Protein AF-A0A062V8M8-F1 (afdb_monomer_lite)

InterPro domains:
  IPR025377 Domain of unknown function DUF4367 [PF14285] (62-186)
  IPR052944 Sporulation-related [PTHR37507] (39-186)

Sequence (187 aa):
MKKSILIGVSIVTVLGILLAAVALGFAETNTKFNAFTGAEDSRQVTKKAIAEAQANVSFTILEPDYLPSGYKFESARGTKFVGVLSDIDMASFSYKNGDEQLTIKEIIVVKTKDNITQPSTLPRDTREIVDINGIEGRYSEENGIKFLGWKIGNLSLSITSWKNEGQTQATSSLGKEEMIKMAGSVK

Structure (mmCIF, N/CA/C/O backbone):
data_AF-A0A062V8M8-F1
#
_entry.id   AF-A0A062V8M8-F1
#
loop_
_atom_site.group_PDB
_atom_site.id
_atom_site.type_symbol
_atom_site.label_atom_id
_atom_site.label_alt_id
_atom_site.label_comp_id
_atom_site.label_asym_id
_atom_site.label_entity_id
_atom_site.label_seq_id
_atom_site.pdbx_PDB_ins_code
_atom_site.Cartn_x
_atom_site.Cartn_y
_atom_site.Cartn_z
_atom_site.occupancy
_atom_site.B_iso_or_equiv
_atom_site.auth_seq_id
_atom_site.auth_comp_id
_atom_site.auth_asym_id
_atom_site.auth_atom_id
_atom_site.pdbx_PDB_model_num
ATOM 1 N N . MET A 1 1 ? -8.235 65.850 26.191 1.00 43.00 1 MET A N 1
ATOM 2 C CA . MET A 1 1 ? -9.552 66.292 25.665 1.00 43.00 1 MET A CA 1
ATOM 3 C C . MET A 1 1 ? -10.042 65.273 24.633 1.00 43.00 1 MET A C 1
ATOM 5 O O . MET A 1 1 ? -9.192 64.754 23.923 1.00 43.00 1 MET A O 1
ATOM 9 N N . LYS A 1 2 ? -11.373 65.045 24.559 1.00 40.31 2 LYS A N 1
ATOM 10 C CA . LYS A 1 2 ? -12.152 63.907 23.974 1.00 40.31 2 LYS A CA 1
ATOM 11 C C . LYS A 1 2 ? -12.242 62.712 24.950 1.00 40.31 2 LYS A C 1
ATOM 13 O O . LYS A 1 2 ? -11.226 62.072 25.162 1.00 40.31 2 LYS A O 1
ATOM 18 N N . LYS A 1 3 ? -13.276 62.478 25.781 1.00 39.53 3 LYS A N 1
ATOM 19 C CA . LYS A 1 3 ? -14.771 62.470 25.744 1.00 39.53 3 LYS A CA 1
ATOM 20 C C . LYS A 1 3 ? -15.426 61.267 25.023 1.00 39.53 3 LYS A C 1
ATOM 22 O O . LYS A 1 3 ? -15.217 61.110 23.827 1.00 39.53 3 LYS A O 1
ATOM 27 N N . SER A 1 4 ? -16.294 60.582 25.800 1.00 41.44 4 SER A N 1
ATOM 28 C CA . SER A 1 4 ? -17.434 59.682 25.464 1.00 41.44 4 SER A CA 1
ATOM 29 C C . SER A 1 4 ? -17.068 58.241 25.059 1.00 41.44 4 SER A C 1
ATOM 31 O O . SER A 1 4 ? -16.258 58.073 24.163 1.00 41.44 4 SER A O 1
ATOM 33 N N . ILE A 1 5 ? -17.497 57.126 25.678 1.00 43.28 5 ILE A N 1
ATOM 34 C CA . ILE A 1 5 ? -18.713 56.653 26.394 1.00 43.28 5 ILE A CA 1
ATOM 35 C C . ILE A 1 5 ? -19.973 56.487 25.503 1.00 43.28 5 ILE A C 1
ATOM 37 O O . ILE A 1 5 ? -20.581 57.481 25.123 1.00 43.28 5 ILE A O 1
ATOM 41 N N . LEU A 1 6 ? -20.384 55.208 25.344 1.00 38.12 6 LEU A N 1
ATOM 42 C CA . LEU A 1 6 ? -21.746 54.628 25.484 1.00 38.12 6 LEU A CA 1
ATOM 43 C C . LEU A 1 6 ? -22.624 54.225 24.256 1.00 38.12 6 LEU A C 1
ATOM 45 O O . LEU A 1 6 ? -22.829 54.994 23.328 1.00 38.12 6 LEU A O 1
ATOM 49 N N . ILE A 1 7 ? -23.269 53.055 24.457 1.00 40.94 7 ILE A N 1
ATOM 50 C CA . ILE A 1 7 ? -24.578 52.495 24.000 1.00 40.94 7 ILE A CA 1
ATOM 51 C C . ILE A 1 7 ? -24.748 51.929 22.579 1.00 40.94 7 ILE A C 1
ATOM 53 O O . ILE A 1 7 ? -24.584 52.626 21.587 1.00 40.94 7 ILE A O 1
ATOM 57 N N . GLY A 1 8 ? -25.295 50.699 22.535 1.00 37.84 8 GLY A N 1
ATOM 58 C CA . GLY A 1 8 ? -26.224 50.245 21.484 1.00 37.84 8 GLY A CA 1
ATOM 59 C C . GLY A 1 8 ? -26.331 48.721 21.328 1.00 37.84 8 GLY A C 1
ATOM 60 O O . GLY A 1 8 ? -25.833 48.183 20.354 1.00 37.84 8 GLY A O 1
ATOM 61 N N . VAL A 1 9 ? -26.730 47.967 22.359 1.00 38.47 9 VAL A N 1
ATOM 62 C CA . VAL A 1 9 ? -27.999 47.193 22.431 1.00 38.47 9 VAL A CA 1
ATOM 63 C C . VAL A 1 9 ? -28.435 46.465 21.139 1.00 38.47 9 VAL A C 1
ATOM 65 O O . VAL A 1 9 ? -28.961 47.069 20.215 1.00 38.47 9 VAL A O 1
ATOM 68 N N . SER A 1 10 ? -28.265 45.137 21.168 1.00 39.44 10 SER A N 1
ATOM 69 C CA . SER A 1 10 ? -29.197 44.051 20.797 1.00 39.44 10 SER A CA 1
ATOM 70 C C . SER A 1 10 ? -30.365 44.331 19.828 1.00 39.44 10 SER A C 1
ATOM 72 O O . SER A 1 10 ? -31.292 45.060 20.172 1.00 39.44 10 SER A O 1
ATOM 74 N N . ILE A 1 11 ? -30.412 43.592 18.708 1.00 41.47 11 ILE A N 1
ATOM 75 C CA . ILE A 1 11 ? -31.656 43.242 17.997 1.00 41.47 11 ILE A CA 1
ATOM 76 C C . ILE A 1 11 ? -31.659 41.732 17.724 1.00 41.47 11 ILE A C 1
ATOM 78 O O . ILE A 1 11 ? -31.086 41.226 16.762 1.00 41.47 11 ILE A O 1
ATOM 82 N N . VAL A 1 12 ? -32.342 41.016 18.612 1.00 39.38 12 VAL A N 1
ATOM 83 C CA . VAL A 1 12 ? -33.121 39.820 18.285 1.00 39.38 12 VAL A CA 1
ATOM 84 C C . VAL A 1 12 ? -34.237 40.267 17.345 1.00 39.38 12 VAL A C 1
ATOM 86 O O . VAL A 1 12 ? -34.999 41.133 17.760 1.00 39.38 12 VAL A O 1
ATOM 89 N N . THR A 1 13 ? -34.338 39.718 16.128 1.00 40.97 13 THR A N 1
ATOM 90 C CA . THR A 1 13 ? -35.590 39.381 15.397 1.00 40.97 13 THR A CA 1
ATOM 91 C C . THR A 1 13 ? -35.334 39.204 13.897 1.00 40.97 13 THR A C 1
ATOM 93 O O . THR A 1 13 ? -35.300 40.171 13.150 1.00 40.97 13 THR A O 1
ATOM 96 N N . VAL A 1 14 ? -35.270 37.956 13.428 1.00 38.53 14 VAL A N 1
ATOM 97 C CA . VAL A 1 14 ? -35.945 37.576 12.174 1.00 38.53 14 VAL A CA 1
ATOM 98 C C . VAL A 1 14 ? -36.608 36.226 12.440 1.00 38.53 14 VAL A C 1
ATOM 100 O O . VAL A 1 14 ? -36.044 35.162 12.205 1.00 38.53 14 VAL A O 1
ATOM 103 N N . LEU A 1 15 ? -37.792 36.298 13.047 1.00 32.41 15 LEU A N 1
ATOM 104 C CA . LEU A 1 15 ? -38.736 35.200 13.214 1.00 32.41 15 LEU A CA 1
ATOM 105 C C . LEU A 1 15 ? -40.031 35.601 12.498 1.00 32.41 15 LEU A C 1
ATOM 107 O O . LEU A 1 15 ? -40.536 36.697 12.731 1.00 32.41 15 LEU A O 1
ATOM 111 N N . GLY A 1 16 ? -40.576 34.675 11.707 1.00 32.69 16 GLY A N 1
ATOM 112 C CA . GLY A 1 16 ? -41.928 34.725 11.140 1.00 32.69 16 GLY A CA 1
ATOM 113 C C . GLY A 1 16 ? -41.963 35.357 9.745 1.00 32.69 16 GLY A C 1
ATOM 114 O O . GLY A 1 16 ? -41.339 36.379 9.512 1.00 32.69 16 GLY A O 1
ATOM 115 N N . ILE A 1 17 ? -42.663 34.826 8.746 1.00 39.38 17 ILE A N 1
ATOM 116 C CA . ILE A 1 17 ? -43.957 34.124 8.708 1.00 39.38 17 ILE A CA 1
ATOM 117 C C . ILE A 1 17 ? -43.942 33.347 7.361 1.00 39.38 17 ILE A C 1
ATOM 119 O O . ILE A 1 17 ? -43.475 33.889 6.366 1.00 39.38 17 ILE A O 1
ATOM 123 N N . LEU A 1 18 ? -44.331 32.071 7.257 1.00 29.11 18 LEU A N 1
ATOM 124 C CA . LEU A 1 18 ? -45.732 31.702 7.037 1.00 29.11 18 LEU A CA 1
ATOM 125 C C . LEU A 1 18 ? -45.982 30.216 7.349 1.00 29.11 18 LEU A C 1
ATOM 127 O O . LEU A 1 18 ? -45.539 29.316 6.638 1.00 29.11 18 LEU A O 1
ATOM 131 N N . LEU A 1 19 ? -46.740 30.000 8.423 1.00 35.69 19 LEU A N 1
ATOM 132 C CA . LEU A 1 19 ? -47.574 28.825 8.651 1.00 35.69 19 LEU A CA 1
ATOM 133 C C . LEU A 1 19 ? -48.784 28.884 7.705 1.00 35.69 19 LEU A C 1
ATOM 135 O O . LEU A 1 19 ? -49.454 29.913 7.658 1.00 35.69 19 LEU A O 1
ATOM 139 N N . ALA A 1 20 ? -49.150 27.756 7.099 1.00 35.38 20 ALA A N 1
ATOM 140 C CA . ALA A 1 20 ? -50.551 27.355 6.966 1.00 35.38 20 ALA A CA 1
ATOM 141 C C . ALA A 1 20 ? -50.631 25.832 6.802 1.00 35.38 20 ALA A C 1
ATOM 143 O O . ALA A 1 20 ? -50.126 25.253 5.844 1.00 35.38 20 ALA A O 1
ATOM 144 N N . ALA A 1 21 ? -51.234 25.205 7.805 1.00 36.38 21 ALA A N 1
ATOM 145 C CA . ALA A 1 21 ? -51.493 23.784 7.917 1.00 36.38 21 ALA A CA 1
ATOM 146 C C . ALA A 1 21 ? -52.604 23.324 6.965 1.00 36.38 21 ALA A C 1
ATOM 148 O O . ALA A 1 21 ? -53.579 24.045 6.770 1.00 36.38 21 ALA A O 1
ATOM 149 N N . VAL A 1 22 ? -52.535 22.068 6.520 1.00 33.38 22 VAL A N 1
ATOM 150 C CA . VAL A 1 22 ? -53.731 21.230 6.372 1.00 33.38 22 VAL A CA 1
ATOM 151 C C . VAL A 1 22 ? -53.416 19.871 6.985 1.00 33.38 22 VAL A C 1
ATOM 153 O O . VAL A 1 22 ? -52.524 19.151 6.546 1.00 33.38 22 VAL A O 1
ATOM 156 N N . ALA A 1 23 ? -54.126 19.586 8.069 1.00 36.53 23 ALA A N 1
ATOM 157 C CA . ALA A 1 23 ? -54.165 18.305 8.744 1.00 36.53 23 ALA A CA 1
ATOM 158 C C . ALA A 1 23 ? -55.101 17.325 8.013 1.00 36.53 23 ALA A C 1
ATOM 160 O O . ALA A 1 23 ? -55.974 17.748 7.259 1.00 36.53 23 ALA A O 1
ATOM 161 N N . LEU A 1 24 ? -54.979 16.054 8.413 1.00 34.84 24 LEU A N 1
ATOM 162 C CA . LEU A 1 24 ? -55.907 14.922 8.253 1.00 34.84 24 LEU A CA 1
ATOM 16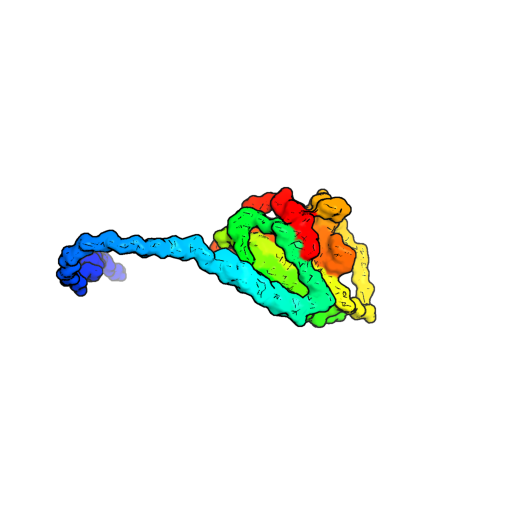3 C C . LEU A 1 24 ? -55.611 13.967 7.092 1.00 34.84 24 LEU A C 1
ATOM 165 O O . LEU A 1 24 ? -55.842 14.260 5.925 1.00 34.84 24 LEU A O 1
ATOM 169 N N . GLY A 1 25 ? -55.194 12.756 7.467 1.00 29.00 25 GLY A N 1
ATOM 170 C CA . GLY A 1 25 ? -55.190 11.594 6.588 1.00 29.00 25 GLY A CA 1
ATOM 171 C C . GLY A 1 25 ? -54.329 10.465 7.134 1.00 29.00 25 GLY A C 1
ATOM 172 O O . GLY A 1 25 ? -53.189 10.305 6.716 1.00 29.00 25 GLY A O 1
ATOM 173 N N . PHE A 1 26 ? -54.869 9.678 8.068 1.00 40.56 26 PHE A N 1
ATOM 174 C CA . PHE A 1 26 ? -54.357 8.334 8.329 1.00 40.56 26 PHE A CA 1
ATOM 175 C C . PHE A 1 26 ? -54.402 7.530 7.024 1.00 40.56 26 PHE A C 1
ATOM 177 O O . PHE A 1 26 ? -55.482 7.293 6.489 1.00 40.56 26 PHE A O 1
ATOM 184 N N . ALA A 1 27 ? -53.243 7.098 6.539 1.00 31.84 27 ALA A N 1
ATOM 185 C CA . ALA A 1 27 ? -53.114 5.952 5.653 1.00 31.84 27 ALA A CA 1
ATOM 186 C C . ALA A 1 27 ? -51.697 5.396 5.802 1.00 31.84 27 ALA A C 1
ATOM 188 O O . ALA A 1 27 ? -50.734 5.921 5.243 1.00 31.84 27 ALA A O 1
ATOM 189 N N . GLU A 1 28 ? -51.580 4.323 6.585 1.00 45.59 28 GLU A N 1
ATOM 190 C CA . GLU A 1 28 ? -50.489 3.371 6.436 1.00 45.59 28 GLU A CA 1
ATOM 191 C C . GLU A 1 28 ? -50.407 2.967 4.964 1.00 45.59 28 GLU A C 1
ATOM 193 O O . GLU A 1 28 ? -51.297 2.305 4.434 1.00 45.59 28 GLU A O 1
ATOM 198 N N . THR A 1 29 ? -49.324 3.340 4.295 1.00 36.81 29 THR A N 1
ATOM 199 C CA . THR A 1 29 ? -48.869 2.586 3.134 1.00 36.81 29 THR A CA 1
ATOM 200 C C . THR A 1 29 ? -47.385 2.325 3.292 1.00 36.81 29 THR A C 1
ATOM 202 O O . THR A 1 29 ? -46.564 3.214 3.499 1.00 36.81 29 THR A O 1
ATOM 205 N N . ASN A 1 30 ? -47.092 1.031 3.285 1.00 43.69 30 ASN A N 1
ATOM 206 C CA . ASN A 1 30 ? -45.792 0.407 3.390 1.00 43.69 30 ASN A CA 1
ATOM 207 C C . ASN A 1 30 ? -44.823 0.940 2.328 1.00 43.69 30 ASN A C 1
ATOM 209 O O . ASN A 1 30 ? -44.670 0.338 1.265 1.00 43.69 30 ASN A O 1
ATOM 213 N N . THR A 1 31 ? -44.104 2.017 2.626 1.00 35.75 31 THR A N 1
ATOM 214 C CA . THR A 1 31 ? -42.908 2.365 1.859 1.00 35.75 31 THR A CA 1
ATOM 215 C C . THR A 1 31 ? -41.771 1.505 2.384 1.00 35.75 31 THR A C 1
ATOM 217 O O . THR A 1 31 ? -41.056 1.867 3.318 1.00 35.75 31 THR A O 1
ATOM 220 N N . LYS A 1 32 ? -41.643 0.310 1.800 1.00 37.62 32 LYS A N 1
ATOM 221 C CA . LYS A 1 32 ? -40.457 -0.534 1.934 1.00 37.62 32 LYS A CA 1
ATOM 222 C C . LYS A 1 32 ? -39.237 0.318 1.578 1.00 37.62 32 LYS A C 1
ATOM 224 O O . LYS A 1 32 ? -39.013 0.633 0.412 1.00 37.62 32 LYS A O 1
ATOM 229 N N . PHE A 1 33 ? -38.462 0.698 2.589 1.00 38.22 33 PHE A N 1
ATOM 230 C CA . PHE A 1 33 ? -37.100 1.177 2.405 1.00 38.22 33 PHE A CA 1
ATOM 231 C C . PHE A 1 33 ? -36.304 0.033 1.773 1.00 38.22 33 PHE A C 1
ATOM 233 O O . PHE A 1 33 ? -35.902 -0.910 2.451 1.00 38.22 33 PHE A O 1
ATOM 240 N N . ASN A 1 34 ? -36.102 0.094 0.458 1.00 45.94 34 ASN A N 1
ATOM 241 C CA . ASN A 1 34 ? -35.150 -0.769 -0.230 1.00 45.94 34 ASN A CA 1
ATOM 242 C C . ASN A 1 34 ? -33.733 -0.321 0.149 1.00 45.94 34 ASN A C 1
ATOM 244 O O . ASN A 1 34 ? -33.076 0.419 -0.577 1.00 45.94 34 ASN A O 1
ATOM 248 N N . ALA A 1 35 ? -33.265 -0.772 1.308 1.00 44.34 35 ALA A N 1
ATOM 249 C CA . ALA A 1 35 ? -31.900 -0.591 1.785 1.00 44.34 35 ALA A CA 1
ATOM 250 C C . ALA A 1 35 ? -30.936 -1.612 1.144 1.00 44.34 35 ALA A C 1
ATOM 252 O O . ALA A 1 35 ? -30.210 -2.303 1.854 1.00 44.34 35 ALA A O 1
ATOM 253 N N . PHE A 1 36 ? -30.940 -1.747 -0.190 1.00 44.12 36 PHE A N 1
ATOM 254 C CA . PHE A 1 36 ? -30.100 -2.748 -0.873 1.00 44.12 36 PHE A CA 1
ATOM 255 C C . PHE A 1 36 ? -29.354 -2.274 -2.132 1.00 44.12 36 PHE A C 1
ATOM 257 O O . PHE A 1 36 ? -28.822 -3.098 -2.862 1.00 44.12 36 PHE A O 1
ATOM 264 N N . THR A 1 37 ? -29.236 -0.968 -2.389 1.00 47.56 37 THR A N 1
ATOM 265 C CA . THR A 1 37 ? -28.564 -0.459 -3.608 1.00 47.56 37 THR A CA 1
ATOM 266 C C . THR A 1 37 ? -27.173 0.153 -3.395 1.00 47.56 37 THR A C 1
ATOM 268 O O . THR A 1 37 ? -26.494 0.456 -4.367 1.00 47.56 37 THR A O 1
ATOM 271 N N . GLY A 1 38 ? -26.679 0.295 -2.158 1.00 49.69 38 GLY A N 1
ATOM 272 C CA . GLY A 1 38 ? -25.385 0.961 -1.906 1.00 49.69 38 GLY A CA 1
ATOM 273 C C . GLY A 1 38 ? -24.127 0.116 -2.178 1.00 49.69 38 GLY A C 1
ATOM 274 O O . GLY A 1 38 ? -23.050 0.658 -2.433 1.00 49.69 38 GLY A O 1
ATOM 275 N N . ALA A 1 39 ? -24.230 -1.215 -2.117 1.00 54.19 39 ALA A N 1
ATOM 276 C CA . ALA A 1 39 ? -23.065 -2.102 -2.208 1.00 54.19 39 ALA A CA 1
ATOM 277 C C . ALA A 1 39 ? -22.701 -2.497 -3.651 1.00 54.19 39 ALA A C 1
ATOM 279 O O . ALA A 1 39 ? -21.530 -2.727 -3.945 1.00 54.19 39 ALA A O 1
ATOM 280 N N . GLU A 1 40 ? -23.680 -2.575 -4.558 1.00 52.81 40 GLU A N 1
ATOM 281 C CA . GLU A 1 40 ? -23.419 -2.881 -5.972 1.00 52.81 40 GLU A CA 1
ATOM 282 C C . GLU A 1 40 ? -22.823 -1.683 -6.717 1.00 52.81 40 GLU A C 1
ATOM 284 O O . GLU A 1 40 ? -21.879 -1.856 -7.486 1.00 52.81 40 GLU A O 1
ATOM 289 N N . ASP A 1 41 ? -23.302 -0.473 -6.421 1.00 66.56 41 ASP A N 1
ATOM 290 C CA . ASP A 1 41 ? -22.822 0.773 -7.030 1.00 66.56 41 ASP A CA 1
ATOM 291 C C . ASP A 1 41 ? -21.359 1.067 -6.645 1.00 66.56 41 ASP A C 1
ATOM 293 O O . ASP A 1 41 ? -20.485 1.221 -7.498 1.00 66.56 41 ASP A O 1
ATOM 297 N N . SER A 1 42 ? -21.034 0.988 -5.350 1.00 69.88 42 SER A N 1
ATOM 298 C CA . SER A 1 42 ? -19.663 1.211 -4.860 1.00 69.88 42 SER A CA 1
ATOM 299 C C . SER A 1 42 ? -18.645 0.206 -5.411 1.00 69.88 42 SER A C 1
ATOM 301 O O . SER A 1 42 ? -17.534 0.596 -5.769 1.00 69.88 42 SER A O 1
ATOM 303 N N . ARG A 1 43 ? -19.018 -1.073 -5.563 1.00 77.56 43 ARG A N 1
ATOM 304 C CA . ARG A 1 43 ? -18.145 -2.083 -6.188 1.00 77.56 43 ARG A CA 1
ATOM 305 C C . ARG A 1 43 ? -17.908 -1.812 -7.670 1.00 77.56 43 ARG A C 1
ATOM 307 O O . ARG A 1 43 ? -16.800 -2.051 -8.149 1.00 77.56 43 ARG A O 1
ATOM 314 N N . GLN A 1 44 ? -18.916 -1.340 -8.405 1.00 81.12 44 GLN A N 1
ATOM 315 C CA . GLN A 1 44 ? -18.732 -0.966 -9.809 1.00 81.12 44 GLN A CA 1
ATOM 316 C C . GLN A 1 44 ? -17.819 0.252 -9.953 1.00 81.12 44 GLN A C 1
ATOM 318 O O . GLN A 1 44 ? -16.935 0.242 -10.810 1.00 81.12 44 GLN A O 1
ATOM 323 N N . VAL A 1 45 ? -17.974 1.257 -9.085 1.00 84.69 45 VAL A N 1
ATOM 324 C CA . VAL A 1 45 ? -17.103 2.441 -9.055 1.00 84.69 45 VAL A CA 1
ATOM 325 C C . VAL A 1 45 ? -15.646 2.047 -8.804 1.00 84.69 45 VAL A C 1
ATOM 327 O O . VAL A 1 45 ? -14.769 2.463 -9.561 1.00 84.69 45 VAL A O 1
ATOM 330 N N . THR A 1 46 ? -15.382 1.193 -7.808 1.00 88.06 46 THR A N 1
ATOM 331 C CA . THR A 1 46 ? -14.028 0.685 -7.532 1.00 88.06 46 THR A CA 1
ATOM 332 C C . THR A 1 46 ? -13.445 -0.044 -8.738 1.00 88.06 46 THR A C 1
ATOM 334 O O . THR A 1 46 ? -12.364 0.311 -9.201 1.00 88.06 46 THR A O 1
ATOM 337 N N . LYS A 1 47 ? -14.182 -1.004 -9.313 1.00 90.75 47 LYS A N 1
ATOM 338 C CA . LYS A 1 47 ? -13.717 -1.766 -10.483 1.00 90.75 47 LYS A CA 1
ATOM 339 C C . LYS A 1 47 ? -13.399 -0.869 -11.674 1.00 90.75 47 LYS A C 1
ATOM 341 O O . LYS A 1 47 ? -12.391 -1.079 -12.343 1.00 90.75 47 LYS A O 1
ATOM 346 N N . LYS A 1 48 ? -14.236 0.138 -11.934 1.00 93.44 48 LYS A N 1
ATOM 347 C CA . LYS A 1 48 ? -14.012 1.091 -13.023 1.00 93.44 48 LYS A CA 1
ATOM 348 C C . LYS A 1 48 ? -12.737 1.907 -12.800 1.00 93.44 48 LYS A C 1
ATOM 350 O O . LYS A 1 48 ? -11.913 1.985 -13.704 1.00 93.44 48 LYS A O 1
ATOM 355 N N . ALA A 1 49 ? -12.545 2.460 -11.604 1.00 94.19 49 ALA A N 1
ATOM 356 C CA . ALA A 1 49 ? -11.356 3.246 -11.278 1.00 94.19 49 ALA A CA 1
ATOM 357 C C . ALA A 1 49 ? -10.063 2.409 -11.342 1.00 94.19 49 ALA A C 1
ATOM 359 O O . ALA A 1 49 ? -9.039 2.887 -11.829 1.00 94.19 49 ALA A O 1
ATOM 360 N N . ILE A 1 50 ? -10.109 1.147 -10.901 1.00 93.50 50 ILE A N 1
ATOM 361 C CA . ILE A 1 50 ? -8.972 0.222 -11.009 1.00 93.50 50 ILE A CA 1
ATOM 362 C C . ILE A 1 50 ? -8.685 -0.114 -12.475 1.00 93.50 50 ILE A C 1
ATOM 364 O O . ILE A 1 50 ? -7.529 -0.070 -12.882 1.00 93.50 50 ILE A O 1
ATOM 368 N N . ALA A 1 51 ? -9.707 -0.362 -13.299 1.00 95.81 51 ALA A N 1
ATOM 369 C CA . ALA A 1 51 ? -9.522 -0.595 -14.732 1.00 95.81 51 ALA A CA 1
ATOM 370 C C . ALA A 1 51 ? -8.901 0.621 -15.449 1.00 95.81 51 ALA A C 1
ATOM 372 O O . ALA A 1 51 ? -8.025 0.465 -16.301 1.00 95.81 51 ALA A O 1
ATOM 373 N N . GLU A 1 52 ? -9.302 1.839 -15.076 1.00 96.19 52 GLU A N 1
ATOM 374 C CA . GLU A 1 52 ? -8.695 3.077 -15.578 1.00 96.19 52 GLU A CA 1
ATOM 375 C C . GLU A 1 52 ? -7.230 3.219 -15.131 1.00 96.19 52 GLU A C 1
ATOM 377 O O . GLU A 1 52 ? -6.369 3.578 -15.937 1.00 96.19 52 GLU A O 1
ATOM 382 N N . ALA A 1 53 ? -6.910 2.895 -13.875 1.00 96.88 53 ALA A N 1
ATOM 383 C CA . ALA A 1 53 ? -5.530 2.862 -13.395 1.00 96.88 53 ALA A CA 1
ATOM 384 C C . ALA A 1 53 ? -4.694 1.807 -14.142 1.00 96.88 53 ALA A C 1
ATOM 386 O O . ALA A 1 53 ? -3.585 2.104 -14.589 1.00 96.88 53 ALA A O 1
ATOM 387 N N . GLN A 1 54 ? -5.255 0.614 -14.351 1.00 97.25 54 GLN A N 1
ATOM 388 C CA . GLN A 1 54 ? -4.630 -0.513 -15.040 1.00 97.25 54 GLN A CA 1
ATOM 389 C C . GLN A 1 54 ? -4.258 -0.176 -16.487 1.00 97.25 54 GLN A C 1
ATOM 391 O O . GLN A 1 54 ? -3.196 -0.580 -16.957 1.00 97.25 54 GLN A O 1
ATOM 396 N N . ALA A 1 55 ? -5.088 0.602 -17.187 1.00 97.50 55 ALA A N 1
ATOM 397 C CA . ALA A 1 55 ? -4.805 1.052 -18.551 1.00 97.50 55 ALA A CA 1
ATOM 398 C C . ALA A 1 55 ? -3.579 1.985 -18.646 1.00 97.50 55 ALA A C 1
ATOM 400 O O . ALA A 1 55 ? -3.014 2.159 -19.727 1.00 97.50 55 ALA A O 1
ATOM 401 N N . ASN A 1 56 ? -3.154 2.579 -17.526 1.00 97.00 56 ASN A N 1
ATOM 402 C CA . ASN A 1 56 ? -2.080 3.567 -17.468 1.00 97.00 56 ASN A CA 1
ATOM 403 C C . ASN A 1 56 ? -0.748 3.019 -16.934 1.00 97.00 56 ASN A C 1
ATOM 405 O O . ASN A 1 56 ? 0.200 3.789 -16.797 1.00 97.00 56 ASN A O 1
ATOM 409 N N . VAL A 1 57 ? -0.633 1.717 -16.668 1.00 96.88 57 VAL A N 1
ATOM 410 C CA . VAL A 1 57 ? 0.600 1.077 -16.171 1.00 96.88 57 VAL A CA 1
ATOM 411 C C . VAL A 1 57 ? 0.955 -0.168 -16.990 1.00 96.88 57 VAL A C 1
ATOM 413 O O . VAL A 1 57 ? 0.116 -0.721 -17.696 1.00 96.88 57 VAL A O 1
ATOM 416 N N . SER A 1 58 ? 2.218 -0.593 -16.950 1.00 95.31 58 SER A N 1
ATOM 417 C CA . SER A 1 58 ? 2.734 -1.743 -17.706 1.00 95.31 58 SER A CA 1
ATOM 418 C C . SER A 1 58 ? 2.717 -3.071 -16.942 1.00 95.31 58 SER A C 1
ATOM 420 O O . SER A 1 58 ? 3.228 -4.066 -17.452 1.00 95.31 58 SER A O 1
ATOM 422 N N . PHE A 1 59 ? 2.203 -3.093 -15.715 1.00 95.19 59 PHE A N 1
ATOM 423 C CA . PHE A 1 59 ? 2.137 -4.274 -14.851 1.00 95.19 59 PHE A CA 1
ATOM 424 C C . PHE A 1 59 ? 0.690 -4.560 -14.450 1.00 95.19 59 PHE A C 1
ATOM 426 O O . PHE A 1 59 ? -0.160 -3.679 -14.548 1.00 95.19 59 PHE A O 1
ATOM 433 N N . THR A 1 60 ? 0.401 -5.787 -14.018 1.00 95.69 60 THR A N 1
ATOM 434 C CA . THR A 1 60 ? -0.906 -6.131 -13.437 1.00 95.69 60 THR A CA 1
ATOM 435 C C . THR A 1 60 ? -0.978 -5.583 -12.021 1.00 95.69 60 THR A C 1
ATOM 437 O O . THR A 1 60 ? -0.136 -5.932 -11.200 1.00 95.69 60 THR A O 1
ATOM 440 N N . ILE A 1 61 ? -1.953 -4.714 -11.774 1.00 95.69 61 ILE A N 1
ATOM 441 C CA . ILE A 1 61 ? -2.264 -4.174 -10.451 1.00 95.69 61 ILE A CA 1
ATOM 442 C C . ILE A 1 61 ? -2.686 -5.315 -9.525 1.00 95.69 61 ILE A C 1
ATOM 444 O O . ILE A 1 61 ? -3.501 -6.148 -9.924 1.00 95.69 61 ILE A O 1
ATOM 448 N N . LEU A 1 62 ? -2.161 -5.317 -8.300 1.00 94.56 62 LEU A N 1
ATOM 449 C CA . LEU A 1 62 ? -2.482 -6.318 -7.287 1.00 94.56 62 LEU A CA 1
ATOM 450 C C . LEU A 1 62 ? -3.517 -5.767 -6.297 1.00 94.56 62 LEU A C 1
ATOM 452 O O . LEU A 1 62 ? -3.280 -4.785 -5.593 1.00 94.56 62 LEU A O 1
ATOM 456 N N . GLU A 1 63 ? -4.677 -6.413 -6.208 1.00 91.38 63 GLU A N 1
ATOM 457 C CA . GLU A 1 63 ? -5.741 -5.990 -5.293 1.00 91.38 63 GLU A CA 1
ATOM 458 C C . GLU A 1 63 ? -5.617 -6.723 -3.942 1.00 91.38 63 GLU A C 1
ATOM 460 O O . GLU A 1 63 ? -5.376 -7.932 -3.912 1.00 91.38 63 GLU A O 1
ATOM 465 N N . PRO A 1 64 ? -5.783 -6.036 -2.796 1.00 92.56 64 PRO A N 1
ATOM 466 C CA . PRO A 1 64 ? -5.836 -6.709 -1.503 1.00 92.56 64 PRO A CA 1
ATOM 467 C C . PRO A 1 64 ? -7.172 -7.441 -1.310 1.00 92.56 64 PRO A C 1
ATOM 469 O O . PRO A 1 64 ? -8.242 -6.836 -1.401 1.00 92.56 64 PRO A O 1
ATOM 472 N N . ASP A 1 65 ? -7.119 -8.719 -0.927 1.00 94.06 65 ASP A N 1
ATOM 473 C CA . ASP A 1 65 ? -8.306 -9.490 -0.519 1.00 94.06 65 ASP A CA 1
ATOM 474 C C . ASP A 1 65 ? -8.888 -9.012 0.832 1.00 94.06 65 ASP A C 1
ATOM 476 O O . ASP A 1 65 ? -10.037 -9.311 1.171 1.00 94.06 65 ASP A O 1
ATOM 480 N N . TYR A 1 66 ? -8.097 -8.290 1.633 1.00 95.06 66 TYR A N 1
ATOM 481 C CA . TYR A 1 66 ? -8.479 -7.776 2.947 1.00 95.06 66 TYR A CA 1
ATOM 482 C C . TYR A 1 66 ? -8.331 -6.256 3.024 1.00 95.06 66 TYR A C 1
ATOM 484 O O . TYR A 1 66 ? -7.276 -5.702 2.725 1.00 95.06 66 TYR A O 1
ATOM 492 N N . LEU A 1 67 ? -9.368 -5.590 3.536 1.00 95.00 67 LEU A N 1
ATOM 493 C CA . LEU A 1 67 ? -9.323 -4.182 3.924 1.00 95.00 67 LEU A CA 1
ATOM 494 C C . LEU A 1 67 ? -9.650 -4.036 5.416 1.00 95.00 67 LEU A C 1
ATOM 496 O O . LEU A 1 67 ? -10.609 -4.663 5.881 1.00 95.00 67 LEU A O 1
ATOM 500 N N . PRO A 1 68 ? -8.907 -3.196 6.164 1.00 95.31 68 PRO A N 1
ATOM 501 C CA . PRO A 1 68 ? -9.229 -2.903 7.553 1.00 95.31 68 PRO A CA 1
ATOM 502 C C . PRO A 1 68 ? -10.641 -2.325 7.700 1.00 95.31 68 PRO A C 1
ATOM 504 O O . PRO A 1 68 ? -11.128 -1.577 6.848 1.00 95.31 68 PRO A O 1
ATOM 507 N N . SER A 1 69 ? -11.306 -2.665 8.804 1.00 94.00 69 SER A N 1
ATOM 508 C CA . SER A 1 69 ? -12.694 -2.258 9.042 1.00 94.00 69 SER A CA 1
ATOM 509 C C . SER A 1 69 ? -12.869 -0.735 8.999 1.00 94.00 69 SER A C 1
ATOM 511 O O . SER A 1 69 ? -12.046 0.017 9.517 1.00 94.00 69 SER A O 1
ATOM 513 N N . GLY A 1 70 ? -13.963 -0.278 8.386 1.00 94.06 70 GLY A N 1
ATOM 514 C CA . GLY A 1 70 ? -14.311 1.142 8.261 1.00 94.06 70 GLY A CA 1
ATOM 515 C C . GLY A 1 70 ? -13.691 1.854 7.057 1.00 94.06 70 GLY A C 1
ATOM 516 O O . GLY A 1 70 ? -14.246 2.859 6.612 1.00 94.06 70 GLY A O 1
ATOM 517 N N . TYR A 1 71 ? -12.615 1.318 6.475 1.00 95.12 71 TYR A N 1
ATOM 518 C CA . TYR A 1 71 ? -12.001 1.894 5.284 1.00 95.12 71 TYR A CA 1
ATOM 519 C C . TYR A 1 71 ? -12.835 1.621 4.032 1.00 95.12 71 TYR A C 1
ATOM 521 O O . TYR A 1 71 ? -13.253 0.497 3.757 1.00 95.12 71 TYR A O 1
ATOM 529 N N . LYS A 1 72 ? -13.070 2.676 3.252 1.00 94.56 72 LYS A N 1
ATOM 530 C CA . LYS A 1 72 ? -13.804 2.634 1.985 1.00 94.56 72 LYS A CA 1
ATOM 531 C C . LYS A 1 72 ? -12.926 3.152 0.867 1.00 94.56 72 LYS A C 1
ATOM 533 O O . LYS A 1 72 ? -12.173 4.101 1.067 1.00 94.56 72 LYS A O 1
ATOM 538 N N . PHE A 1 73 ? -13.052 2.540 -0.304 1.00 94.19 73 PHE A N 1
ATOM 539 C CA . PHE A 1 73 ? -12.370 2.996 -1.506 1.00 94.19 73 PHE A CA 1
ATOM 540 C C . PHE A 1 73 ? -12.713 4.462 -1.802 1.00 94.19 73 PHE A C 1
ATOM 542 O O . PHE A 1 73 ? -13.885 4.837 -1.801 1.00 94.19 73 PHE A O 1
ATOM 549 N N . GLU A 1 74 ? -11.688 5.271 -2.059 1.00 95.00 74 GLU A N 1
ATOM 550 C CA . GLU A 1 74 ? -11.824 6.666 -2.475 1.00 95.00 74 GLU A CA 1
ATOM 551 C C . GLU A 1 74 ? -11.421 6.839 -3.940 1.00 95.00 74 GLU A C 1
ATOM 553 O O . GLU A 1 74 ? -12.184 7.388 -4.732 1.00 95.00 74 GLU A O 1
ATOM 558 N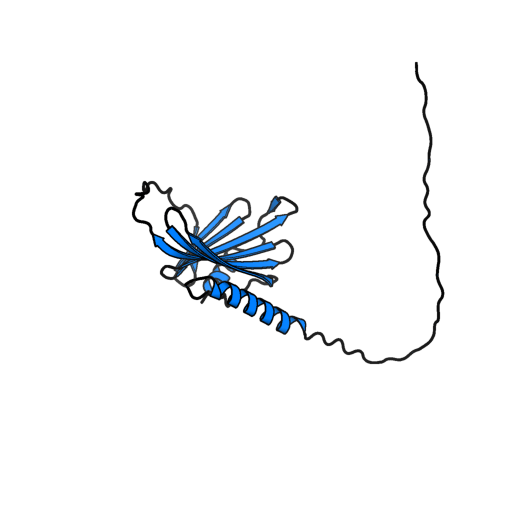 N . SER A 1 75 ? -10.219 6.393 -4.309 1.00 95.12 75 SER A N 1
ATOM 559 C CA . SER A 1 75 ? -9.710 6.578 -5.668 1.00 95.12 75 SER A CA 1
ATOM 560 C C . SER A 1 75 ? -8.599 5.596 -6.022 1.00 95.12 75 SER A C 1
ATOM 562 O O . SER A 1 75 ? -7.937 5.034 -5.150 1.00 95.12 75 SER A O 1
ATOM 564 N N . ALA A 1 76 ? -8.389 5.419 -7.326 1.00 96.56 76 ALA A N 1
ATOM 565 C CA . ALA A 1 76 ? -7.252 4.712 -7.894 1.00 96.56 76 ALA A CA 1
ATOM 566 C C . ALA A 1 76 ? -6.620 5.573 -8.991 1.00 96.56 76 ALA A C 1
ATOM 568 O O . ALA A 1 76 ? -7.309 6.328 -9.681 1.00 96.56 76 ALA A O 1
ATOM 569 N N . ARG A 1 77 ? -5.302 5.471 -9.157 1.00 97.19 77 ARG A N 1
ATOM 570 C CA . ARG A 1 77 ? -4.567 6.151 -10.224 1.00 97.19 77 ARG A CA 1
ATOM 571 C C . ARG A 1 77 ? -3.403 5.294 -10.694 1.00 97.19 77 ARG A C 1
ATOM 573 O O . ARG A 1 77 ? -2.617 4.840 -9.872 1.00 97.19 77 ARG A O 1
ATOM 580 N N . GLY A 1 78 ? -3.270 5.158 -12.008 1.00 97.44 78 GLY A N 1
ATOM 581 C CA . GLY A 1 78 ? -2.065 4.669 -12.671 1.00 97.44 78 GLY A CA 1
ATOM 582 C C . GLY A 1 78 ? -1.354 5.826 -13.362 1.00 97.44 78 GLY A C 1
ATOM 583 O O . GLY A 1 78 ? -2.006 6.652 -14.002 1.00 97.44 78 GLY A O 1
ATOM 584 N N . THR A 1 79 ? -0.035 5.905 -13.226 1.00 96.44 79 THR A N 1
ATOM 585 C CA . THR A 1 79 ? 0.779 6.953 -13.842 1.00 96.44 79 THR A CA 1
ATOM 586 C C . THR A 1 79 ? 2.109 6.384 -14.313 1.00 96.44 79 THR A C 1
ATOM 588 O O . THR A 1 79 ? 2.769 5.654 -13.576 1.00 96.44 79 THR A O 1
ATOM 591 N N . LYS A 1 80 ? 2.542 6.807 -15.502 1.00 96.38 80 LYS A N 1
ATOM 592 C CA . LYS A 1 80 ? 3.907 6.603 -15.996 1.00 96.38 80 LYS A CA 1
ATOM 593 C C . LYS A 1 80 ? 4.704 7.880 -15.809 1.00 96.38 80 LYS A C 1
ATOM 595 O O . LYS A 1 80 ? 4.254 8.957 -16.203 1.00 96.38 80 LYS A O 1
ATOM 600 N N . PHE A 1 81 ? 5.887 7.769 -15.230 1.00 93.00 81 PHE A N 1
ATOM 601 C CA . PHE A 1 81 ? 6.800 8.884 -15.042 1.00 93.00 81 PHE A CA 1
ATOM 602 C C . PHE A 1 81 ? 8.086 8.622 -15.810 1.00 93.00 81 PHE A C 1
ATOM 604 O O . PHE A 1 81 ? 8.749 7.607 -15.613 1.00 93.00 81 PHE A O 1
ATOM 611 N N . VAL A 1 82 ? 8.463 9.577 -16.655 1.00 92.00 82 VAL A N 1
ATOM 612 C CA . VAL A 1 82 ? 9.751 9.582 -17.350 1.00 92.00 82 VAL A CA 1
ATOM 613 C C . VAL A 1 82 ? 10.714 10.413 -16.513 1.00 92.00 82 VAL A C 1
ATOM 615 O O . VAL A 1 82 ? 10.696 11.643 -16.560 1.00 92.00 82 VAL A O 1
ATOM 618 N N . GLY A 1 83 ? 11.510 9.746 -15.683 1.00 84.88 83 GLY A N 1
ATOM 619 C CA . GLY A 1 83 ? 12.478 10.395 -14.806 1.00 84.88 83 GLY A CA 1
ATOM 620 C C . GLY A 1 83 ? 13.834 10.594 -15.479 1.00 84.88 83 GLY A C 1
ATOM 621 O O . GLY A 1 83 ? 14.139 10.022 -16.525 1.00 84.88 83 GLY A O 1
ATOM 622 N N . VAL A 1 84 ? 14.691 11.405 -14.858 1.00 82.69 84 VAL A N 1
ATOM 623 C CA . VAL A 1 84 ? 16.064 11.635 -15.344 1.00 82.69 84 VAL A CA 1
ATOM 624 C C . VAL A 1 84 ? 16.917 10.365 -15.219 1.00 82.69 84 VAL A C 1
ATOM 626 O O . VAL A 1 84 ? 17.689 10.057 -16.121 1.00 82.69 84 VAL A O 1
ATOM 629 N N . LEU A 1 85 ? 16.743 9.614 -14.126 1.00 85.12 85 LEU A N 1
ATOM 630 C CA . LEU A 1 85 ? 17.495 8.388 -13.820 1.00 85.12 85 LEU A CA 1
ATOM 631 C C . LEU A 1 85 ? 16.793 7.120 -14.301 1.00 85.12 85 LEU A C 1
ATOM 633 O O . LEU A 1 85 ? 17.434 6.170 -14.747 1.00 85.12 85 LEU A O 1
ATOM 637 N N . SER A 1 86 ? 15.472 7.098 -14.197 1.00 88.00 86 SER A N 1
ATOM 638 C CA . SER A 1 86 ? 14.673 5.937 -14.536 1.00 88.00 86 SER A CA 1
ATOM 639 C C . SER A 1 86 ? 13.272 6.339 -14.952 1.00 88.00 86 SER A C 1
ATOM 641 O O . SER A 1 86 ? 12.741 7.356 -14.507 1.00 88.00 86 SER A O 1
ATOM 643 N N . ASP A 1 87 ? 12.683 5.513 -15.804 1.00 93.56 87 ASP A N 1
ATOM 644 C CA . ASP A 1 87 ? 11.261 5.560 -16.098 1.00 93.56 87 ASP A CA 1
ATOM 645 C C . ASP A 1 87 ? 10.561 4.591 -15.136 1.00 93.56 87 ASP A C 1
ATOM 647 O O . ASP A 1 87 ? 11.003 3.447 -14.969 1.00 93.56 87 ASP A O 1
ATOM 651 N N . ILE A 1 88 ? 9.510 5.062 -14.468 1.00 94.56 88 ILE A N 1
ATOM 652 C CA . ILE A 1 88 ? 8.757 4.292 -13.475 1.00 94.56 88 ILE A CA 1
ATOM 653 C C . ILE A 1 88 ? 7.274 4.279 -13.830 1.00 94.56 88 ILE A C 1
ATOM 655 O O . ILE A 1 88 ? 6.709 5.305 -14.208 1.00 94.56 88 ILE A O 1
ATOM 659 N N . ASP A 1 89 ? 6.642 3.133 -13.628 1.00 97.25 89 ASP A N 1
ATOM 660 C CA . ASP A 1 89 ? 5.189 3.009 -13.642 1.00 97.25 89 ASP A CA 1
ATOM 661 C C . ASP A 1 89 ? 4.721 2.862 -12.192 1.00 97.25 89 ASP A C 1
ATOM 663 O O . ASP A 1 89 ? 5.315 2.117 -11.408 1.00 97.25 89 ASP A O 1
ATOM 667 N N . MET A 1 90 ? 3.673 3.599 -11.823 1.00 97.50 90 MET A N 1
ATOM 668 C CA . MET A 1 90 ? 3.132 3.639 -10.467 1.00 97.50 90 MET A CA 1
ATOM 669 C C . MET A 1 90 ? 1.615 3.487 -10.489 1.00 97.50 90 MET A C 1
ATOM 671 O O . MET A 1 90 ? 0.930 4.259 -11.161 1.00 97.50 90 MET A O 1
ATOM 675 N N . ALA A 1 91 ? 1.094 2.572 -9.678 1.00 97.88 91 ALA A N 1
ATOM 676 C CA . ALA A 1 91 ? -0.312 2.523 -9.303 1.00 97.88 91 ALA A CA 1
ATOM 677 C C . ALA A 1 91 ? -0.479 2.958 -7.839 1.00 97.88 91 ALA A C 1
ATOM 679 O O . ALA A 1 91 ? 0.388 2.710 -7.001 1.00 97.88 91 ALA A O 1
ATOM 680 N N . SER A 1 92 ? -1.572 3.654 -7.535 1.00 97.12 92 SER A N 1
ATOM 681 C CA . SER A 1 92 ? -1.899 4.141 -6.195 1.00 97.12 92 SER A CA 1
ATOM 682 C C . SER A 1 92 ? -3.388 3.977 -5.925 1.00 97.12 92 SER A C 1
ATOM 684 O O . SER A 1 92 ? -4.202 4.411 -6.739 1.00 97.12 92 SER A O 1
ATOM 686 N N . PHE A 1 93 ? -3.728 3.439 -4.757 1.00 95.31 93 PHE A N 1
ATOM 687 C CA . PHE A 1 93 ? -5.098 3.228 -4.281 1.00 95.31 93 PHE A CA 1
ATOM 688 C C . PHE A 1 93 ? -5.264 3.940 -2.954 1.00 95.31 93 PHE A C 1
ATOM 690 O O . PHE A 1 93 ? -4.447 3.743 -2.058 1.00 95.31 93 PHE A O 1
ATOM 697 N N . SER A 1 94 ? -6.304 4.751 -2.820 1.00 95.75 94 SER A N 1
ATOM 698 C CA . SER A 1 94 ? -6.593 5.490 -1.595 1.00 95.75 94 SER A CA 1
ATOM 699 C C . SER A 1 94 ? -7.913 5.031 -0.996 1.00 95.75 94 SER A C 1
ATOM 701 O O . SER A 1 94 ? -8.904 4.838 -1.705 1.00 95.75 94 SER A O 1
ATOM 703 N N . TYR A 1 95 ? -7.911 4.876 0.322 1.00 95.75 95 TYR A N 1
ATOM 704 C CA . TYR A 1 95 ? -9.042 4.466 1.135 1.00 95.75 95 TYR A CA 1
ATOM 705 C C . TYR A 1 95 ? -9.186 5.411 2.325 1.00 95.75 95 TYR A C 1
ATOM 707 O O . TYR A 1 95 ? -8.188 5.848 2.902 1.00 95.75 95 TYR A O 1
ATOM 715 N N . LYS A 1 96 ? -10.432 5.668 2.724 1.00 96.00 96 LYS A N 1
ATOM 716 C CA . LYS A 1 96 ? -10.775 6.567 3.829 1.00 96.00 96 LYS A CA 1
ATOM 717 C C . LYS A 1 96 ? -11.633 5.911 4.891 1.00 96.00 96 LYS A C 1
ATOM 719 O O . LYS A 1 96 ? -12.557 5.168 4.561 1.00 96.00 96 LYS A O 1
ATOM 724 N N . ASN A 1 97 ? -11.393 6.288 6.143 1.00 96.06 97 ASN A N 1
ATOM 725 C CA . ASN A 1 97 ? -12.279 6.029 7.274 1.00 96.06 97 ASN A CA 1
ATOM 726 C C . ASN A 1 97 ? -12.416 7.305 8.122 1.00 96.06 97 ASN A C 1
ATOM 728 O O . ASN A 1 97 ? -11.580 7.592 8.976 1.00 96.06 97 ASN A O 1
ATOM 732 N N . GLY A 1 98 ? -13.445 8.113 7.846 1.00 93.69 98 GLY A N 1
ATOM 733 C CA . GLY A 1 98 ? -13.558 9.454 8.428 1.00 93.69 98 GLY A CA 1
ATOM 734 C C . GLY A 1 98 ? -12.364 10.324 8.024 1.00 93.69 98 GLY A C 1
ATOM 735 O O . GLY A 1 98 ? -12.135 10.534 6.832 1.00 93.69 98 GLY A O 1
ATOM 736 N N . ASP A 1 99 ? -11.598 10.785 9.012 1.00 94.25 99 ASP A N 1
ATOM 737 C CA . ASP A 1 99 ? -10.386 11.586 8.802 1.00 94.25 99 ASP A CA 1
ATOM 738 C C . ASP A 1 99 ? -9.120 10.746 8.569 1.00 94.25 99 ASP A C 1
ATOM 740 O O . ASP A 1 99 ? -8.049 11.297 8.284 1.00 94.25 99 ASP A O 1
ATOM 744 N N . GLU A 1 100 ? -9.218 9.420 8.685 1.00 95.50 100 GLU A N 1
ATOM 745 C CA . GLU A 1 100 ? -8.104 8.519 8.419 1.00 95.50 100 GLU A CA 1
ATOM 746 C C . GLU A 1 100 ? -7.929 8.244 6.935 1.00 95.50 100 GLU A C 1
ATOM 748 O O . GLU A 1 100 ? -8.891 8.053 6.186 1.00 95.50 100 GLU A O 1
ATOM 753 N N . GLN A 1 101 ? -6.664 8.171 6.547 1.00 96.38 101 GLN A N 1
ATOM 754 C CA . GLN A 1 101 ? -6.206 7.899 5.206 1.00 96.38 101 GLN A CA 1
ATOM 755 C C . GLN A 1 101 ? -5.342 6.649 5.190 1.00 96.38 101 GLN A C 1
ATOM 757 O O . GLN A 1 101 ? -4.495 6.422 6.059 1.00 96.38 101 GLN A O 1
ATOM 762 N N . LEU A 1 102 ? -5.544 5.857 4.149 1.00 97.12 102 LEU A N 1
ATOM 763 C CA . LEU A 1 102 ? -4.779 4.660 3.860 1.00 97.12 102 LEU A CA 1
ATOM 764 C C 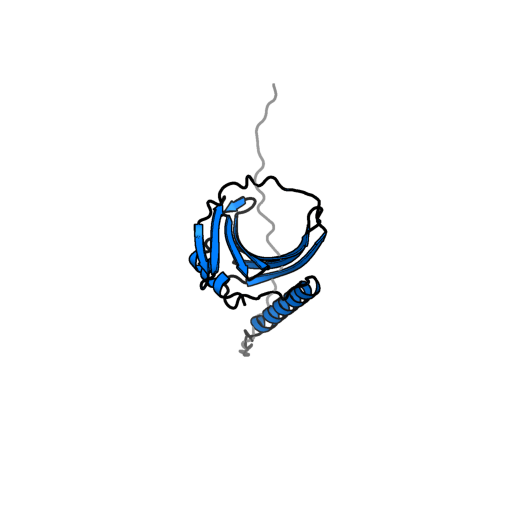. LEU A 1 102 ? -4.504 4.628 2.367 1.00 97.12 102 LEU A C 1
ATOM 766 O O . LEU A 1 102 ? -5.417 4.740 1.556 1.00 97.12 102 LEU A O 1
ATOM 770 N N . THR A 1 103 ? -3.239 4.511 1.992 1.00 97.12 103 THR A N 1
ATOM 771 C CA . THR A 1 103 ? -2.831 4.445 0.592 1.00 97.12 103 THR A CA 1
ATOM 772 C C . THR A 1 103 ? -1.959 3.231 0.353 1.00 97.12 103 THR A C 1
ATOM 774 O O . THR A 1 103 ? -0.996 3.018 1.085 1.00 97.12 103 THR A O 1
ATOM 777 N N . ILE A 1 104 ? -2.270 2.476 -0.695 1.00 97.12 104 ILE A N 1
ATOM 778 C CA . ILE A 1 104 ? -1.411 1.428 -1.242 1.00 97.12 104 ILE A CA 1
ATOM 779 C C . ILE A 1 104 ? -0.734 1.993 -2.486 1.00 97.12 104 ILE A C 1
ATOM 781 O O . ILE A 1 104 ? -1.398 2.634 -3.302 1.00 97.12 104 ILE A O 1
ATOM 785 N N . LYS A 1 105 ? 0.567 1.763 -2.644 1.00 97.62 105 LYS A N 1
ATOM 786 C CA . LYS A 1 105 ? 1.297 2.076 -3.876 1.00 97.62 105 LYS A CA 1
ATOM 787 C C . LYS A 1 105 ? 2.049 0.864 -4.381 1.00 97.62 105 LYS A C 1
ATOM 789 O O . LYS A 1 105 ? 2.697 0.177 -3.595 1.00 97.62 105 LYS A O 1
ATOM 794 N N . GLU A 1 106 ? 2.032 0.700 -5.692 1.00 97.75 106 GLU A N 1
ATOM 795 C CA . GLU A 1 106 ? 2.786 -0.299 -6.438 1.00 97.75 106 GLU A CA 1
ATOM 796 C C . GLU A 1 106 ? 3.664 0.421 -7.455 1.00 97.75 106 GLU A C 1
ATOM 798 O O . GLU A 1 106 ? 3.184 1.283 -8.192 1.00 97.75 106 GLU A O 1
ATOM 803 N N . ILE A 1 107 ? 4.959 0.113 -7.468 1.00 96.69 107 ILE A N 1
ATOM 804 C CA . ILE A 1 107 ? 5.944 0.788 -8.314 1.00 96.69 107 ILE A CA 1
ATOM 805 C C . ILE A 1 107 ? 6.831 -0.251 -8.988 1.00 96.69 107 ILE A C 1
ATOM 807 O O . ILE A 1 107 ? 7.423 -1.101 -8.316 1.00 96.69 107 ILE A O 1
ATOM 811 N N . ILE A 1 108 ? 6.995 -0.124 -10.303 1.00 95.81 108 ILE A N 1
ATOM 812 C CA . ILE A 1 108 ? 8.004 -0.856 -11.068 1.00 95.81 108 ILE A CA 1
ATOM 813 C C . ILE A 1 108 ? 8.925 0.123 -11.795 1.00 95.81 108 ILE A C 1
ATOM 815 O O . ILE A 1 108 ? 8.495 1.148 -12.326 1.00 95.81 108 ILE A O 1
ATOM 819 N N . VAL A 1 109 ? 10.215 -0.203 -11.826 1.00 93.12 109 VAL A N 1
ATOM 820 C CA . VAL A 1 109 ? 11.186 0.494 -12.673 1.00 93.12 109 VAL A CA 1
ATOM 821 C C . VAL A 1 109 ? 11.143 -0.149 -14.055 1.00 93.12 109 VAL A C 1
ATOM 823 O O . VAL A 1 109 ? 11.496 -1.316 -14.203 1.00 93.12 109 VAL A O 1
ATOM 826 N N . VAL A 1 110 ? 10.699 0.605 -15.060 1.00 90.75 110 VAL A N 1
ATOM 827 C CA . VAL A 1 110 ? 10.538 0.123 -16.443 1.00 90.75 110 VAL A CA 1
ATOM 828 C C . VAL A 1 110 ? 11.858 0.203 -17.201 1.00 90.75 110 VAL A C 1
ATOM 830 O O . VAL A 1 110 ? 12.199 -0.682 -17.983 1.00 90.75 110 VAL A O 1
ATOM 833 N N . LYS A 1 111 ? 12.614 1.276 -16.968 1.00 88.38 111 LYS A N 1
ATOM 834 C CA . LYS A 1 111 ? 13.897 1.508 -17.623 1.00 88.38 111 LYS A CA 1
ATOM 835 C C . LYS A 1 111 ? 14.828 2.266 -16.698 1.00 88.38 111 LYS A C 1
ATOM 837 O O . LYS A 1 111 ? 14.462 3.321 -16.190 1.00 88.38 111 LYS A O 1
ATOM 842 N N . THR A 1 112 ? 16.049 1.774 -16.551 1.00 85.88 112 THR A N 1
ATOM 843 C CA . THR A 1 112 ? 17.147 2.523 -15.935 1.00 85.88 112 THR A CA 1
ATOM 844 C C . THR A 1 112 ? 17.955 3.191 -17.042 1.00 85.88 112 THR A C 1
ATOM 846 O O . THR A 1 112 ? 18.199 2.588 -18.087 1.00 85.88 112 THR A O 1
ATOM 849 N N . LYS A 1 113 ? 18.324 4.458 -16.859 1.00 85.19 113 LYS A N 1
ATOM 850 C CA . LYS A 1 113 ? 19.177 5.190 -17.798 1.00 85.19 113 LYS A CA 1
ATOM 851 C C . LYS A 1 113 ? 20.610 5.076 -17.293 1.00 85.19 113 LYS A C 1
ATOM 853 O O . LYS A 1 113 ? 20.967 5.680 -16.283 1.00 85.19 113 LYS A O 1
ATOM 858 N N . ASP A 1 114 ? 21.405 4.261 -17.980 1.00 70.19 114 ASP A N 1
ATOM 859 C CA . ASP A 1 114 ? 22.818 4.046 -17.673 1.00 70.19 114 ASP A CA 1
ATOM 860 C C . ASP A 1 114 ? 23.570 5.356 -17.881 1.00 70.19 114 ASP A C 1
ATOM 862 O O . ASP A 1 114 ? 23.846 5.697 -19.025 1.00 70.19 114 ASP A O 1
ATOM 866 N N . ASN A 1 115 ? 23.812 6.130 -16.815 1.00 57.50 115 ASN A N 1
ATOM 867 C CA . ASN A 1 115 ? 24.803 7.220 -16.807 1.00 57.50 115 ASN A CA 1
ATOM 868 C C . ASN A 1 115 ? 25.092 7.860 -15.435 1.00 57.50 115 ASN A C 1
ATOM 870 O O . ASN A 1 115 ? 25.822 8.848 -15.385 1.00 57.50 115 ASN A O 1
ATOM 874 N N . ILE A 1 116 ? 24.564 7.356 -14.311 1.00 59.31 116 ILE A N 1
ATOM 875 C CA . ILE A 1 116 ? 24.849 7.953 -12.995 1.00 59.31 116 ILE A CA 1
ATOM 876 C C . ILE A 1 116 ? 25.214 6.866 -11.983 1.00 59.31 116 ILE A C 1
ATOM 878 O O . ILE A 1 116 ? 24.359 6.151 -11.467 1.00 59.31 116 ILE A O 1
ATOM 882 N N . THR A 1 117 ? 26.508 6.773 -11.675 1.00 54.81 117 THR A N 1
ATOM 883 C CA . THR A 1 117 ? 27.033 6.020 -10.534 1.00 54.81 117 THR A CA 1
ATOM 884 C C . THR A 1 117 ? 26.621 6.752 -9.258 1.00 54.81 117 THR A C 1
ATOM 886 O O . THR A 1 117 ? 27.212 7.771 -8.903 1.00 54.81 117 THR A O 1
ATOM 889 N N . GLN A 1 118 ? 25.578 6.278 -8.576 1.00 53.81 118 GLN A N 1
ATOM 890 C CA . GLN A 1 118 ? 25.236 6.804 -7.256 1.00 53.81 118 GLN A CA 1
ATOM 891 C C . GLN A 1 118 ? 26.304 6.370 -6.236 1.00 53.81 118 GLN A C 1
ATOM 893 O O . GLN A 1 118 ? 26.622 5.180 -6.167 1.00 53.81 118 GLN A O 1
ATOM 898 N N . PRO A 1 119 ? 26.858 7.291 -5.427 1.00 49.41 119 PRO A N 1
ATOM 899 C CA . PRO A 1 119 ? 27.713 6.912 -4.310 1.00 49.41 119 PRO A CA 1
ATOM 900 C C . PRO A 1 119 ? 26.918 6.050 -3.319 1.00 49.41 119 PRO A C 1
ATOM 902 O O . PRO A 1 119 ? 25.843 6.428 -2.859 1.00 49.41 119 PRO A O 1
ATOM 905 N N . SER A 1 120 ? 27.454 4.871 -3.004 1.00 52.28 120 SER A N 1
ATOM 906 C CA . SER A 1 120 ? 26.793 3.806 -2.240 1.00 52.28 120 SER A CA 1
ATOM 907 C C . SER A 1 120 ? 26.908 3.961 -0.720 1.00 52.28 120 SER A C 1
ATOM 909 O O . SER A 1 120 ? 26.849 2.978 0.014 1.00 52.28 120 SER A O 1
ATOM 911 N N . THR A 1 121 ? 27.026 5.186 -0.206 1.00 54.12 121 THR A N 1
ATOM 912 C CA . THR A 1 121 ? 26.873 5.443 1.234 1.00 54.12 121 THR A CA 1
ATOM 913 C C . THR A 1 121 ? 25.396 5.631 1.556 1.00 54.12 121 THR A C 1
ATOM 915 O O . THR A 1 121 ? 24.966 6.708 1.967 1.00 54.12 121 THR A O 1
ATOM 918 N N . LEU A 1 122 ? 24.595 4.592 1.308 1.00 61.53 122 LEU A N 1
ATOM 919 C CA . LEU A 1 122 ? 23.222 4.574 1.791 1.00 61.53 122 LEU A CA 1
ATOM 920 C C . LEU A 1 122 ? 23.268 4.410 3.316 1.00 61.53 122 LEU A C 1
ATOM 922 O O . LEU A 1 122 ? 23.940 3.494 3.803 1.00 61.53 122 LEU A O 1
ATOM 926 N N . PRO A 1 123 ? 22.605 5.290 4.086 1.00 63.44 123 PRO A N 1
ATOM 927 C CA . PRO A 1 123 ? 22.480 5.093 5.520 1.00 63.44 123 PRO A CA 1
ATOM 928 C C . PRO A 1 123 ? 21.851 3.724 5.796 1.00 63.44 123 PRO A C 1
ATOM 930 O O . PRO A 1 123 ? 21.017 3.237 5.029 1.00 63.44 123 PRO A O 1
ATOM 933 N N . ARG A 1 124 ? 22.288 3.085 6.885 1.00 75.19 124 ARG A N 1
ATOM 934 C CA . ARG A 1 124 ? 21.759 1.784 7.300 1.00 75.19 124 ARG A CA 1
ATOM 935 C C . ARG A 1 124 ? 20.249 1.909 7.492 1.00 75.19 124 ARG A C 1
ATOM 937 O O . ARG A 1 124 ? 19.805 2.792 8.216 1.00 75.19 124 ARG A O 1
ATOM 944 N N . ASP A 1 125 ? 19.485 1.027 6.856 1.00 82.00 125 ASP A N 1
ATOM 945 C CA . ASP A 1 125 ? 18.036 0.967 7.041 1.00 82.00 125 ASP A CA 1
ATOM 946 C C . ASP A 1 125 ? 17.731 0.602 8.502 1.00 82.00 125 ASP A C 1
ATOM 948 O O . ASP A 1 125 ? 18.093 -0.483 8.963 1.00 82.00 125 ASP A O 1
ATOM 952 N N . THR A 1 126 ? 17.137 1.536 9.245 1.00 87.19 126 THR A N 1
ATOM 953 C CA . THR A 1 126 ? 16.790 1.383 10.667 1.00 87.19 126 THR A CA 1
ATOM 954 C C . THR A 1 126 ? 15.342 0.955 10.883 1.00 87.19 126 THR A C 1
ATOM 956 O O . THR A 1 126 ? 14.899 0.882 12.028 1.00 87.19 126 THR A O 1
ATOM 959 N N . ARG A 1 127 ? 14.584 0.716 9.807 1.00 93.56 127 ARG A N 1
ATOM 960 C CA . ARG A 1 127 ? 13.171 0.333 9.890 1.00 93.56 127 ARG A CA 1
ATOM 961 C C . ARG A 1 127 ? 13.021 -1.072 10.466 1.00 93.56 127 ARG A C 1
ATOM 963 O O . ARG A 1 127 ? 13.875 -1.935 10.264 1.00 93.56 127 ARG A O 1
ATOM 970 N N . GLU A 1 128 ? 11.920 -1.295 11.174 1.00 97.12 128 GLU A N 1
ATOM 971 C CA . GLU A 1 128 ? 11.603 -2.587 11.775 1.00 97.12 128 GLU A CA 1
ATOM 972 C C . GLU A 1 128 ? 11.413 -3.640 10.675 1.00 97.12 128 GLU A C 1
ATOM 974 O O . GLU A 1 128 ? 10.697 -3.410 9.699 1.00 97.12 128 GLU A O 1
ATOM 979 N N . ILE A 1 129 ? 12.051 -4.800 10.830 1.00 97.69 129 ILE A N 1
ATOM 980 C CA . ILE A 1 129 ? 11.854 -5.943 9.937 1.00 97.69 129 ILE A CA 1
ATOM 981 C C . ILE A 1 129 ? 10.599 -6.692 10.378 1.00 97.69 129 ILE A C 1
ATOM 983 O O . ILE A 1 129 ? 10.482 -7.058 11.545 1.00 97.69 129 ILE A O 1
ATOM 987 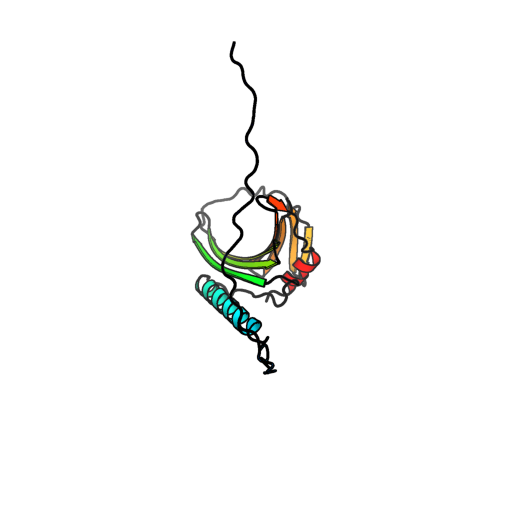N N . VAL A 1 130 ? 9.686 -6.939 9.441 1.00 98.06 130 VAL A N 1
ATOM 988 C CA . VAL A 1 130 ? 8.442 -7.683 9.682 1.00 98.06 130 VAL A CA 1
ATOM 989 C C . VAL A 1 130 ? 8.274 -8.785 8.640 1.00 98.06 130 VAL A C 1
ATOM 991 O O . VAL A 1 130 ? 8.819 -8.678 7.542 1.00 98.06 130 VAL A O 1
ATOM 994 N N . ASP A 1 131 ? 7.520 -9.830 8.973 1.00 97.88 131 ASP A N 1
ATOM 995 C CA . ASP A 1 131 ? 7.156 -10.893 8.033 1.00 97.88 131 ASP A CA 1
ATOM 996 C C . ASP A 1 131 ? 5.773 -10.629 7.426 1.00 97.88 131 ASP A C 1
ATOM 998 O O . ASP A 1 131 ? 4.817 -10.334 8.141 1.00 97.88 131 ASP A O 1
ATOM 1002 N N . ILE A 1 132 ? 5.672 -10.738 6.103 1.00 97.50 132 ILE A N 1
ATOM 1003 C CA . ILE A 1 132 ? 4.432 -10.620 5.337 1.00 97.50 132 ILE A CA 1
ATOM 1004 C C . ILE A 1 132 ? 4.270 -11.923 4.552 1.00 97.50 132 ILE A C 1
ATOM 1006 O O . ILE A 1 132 ? 4.674 -12.022 3.395 1.00 97.50 132 ILE A O 1
ATOM 1010 N N . ASN A 1 133 ? 3.711 -12.950 5.196 1.00 94.69 133 ASN A N 1
ATOM 1011 C CA . ASN A 1 133 ? 3.527 -14.286 4.615 1.00 94.69 133 ASN A CA 1
ATOM 1012 C C . ASN A 1 133 ? 4.827 -14.892 4.047 1.00 94.69 133 ASN A C 1
ATOM 1014 O O . ASN A 1 133 ? 4.845 -15.409 2.928 1.00 94.69 133 ASN A O 1
ATOM 1018 N N . GLY A 1 134 ? 5.926 -14.820 4.801 1.00 95.31 134 GLY A N 1
ATOM 1019 C CA . GLY A 1 134 ? 7.242 -15.289 4.358 1.00 95.31 134 GLY A CA 1
ATOM 1020 C C . GLY A 1 134 ? 8.018 -14.292 3.490 1.00 95.31 134 GLY A C 1
ATOM 1021 O O . GLY A 1 134 ? 9.136 -14.598 3.069 1.00 95.31 134 GLY A O 1
ATOM 1022 N N . ILE A 1 135 ? 7.450 -13.116 3.198 1.00 96.56 135 ILE A N 1
ATOM 1023 C CA . ILE A 1 135 ? 8.131 -12.018 2.505 1.00 96.56 135 ILE A CA 1
ATOM 1024 C C . ILE A 1 135 ? 8.615 -11.008 3.538 1.00 96.56 135 ILE A C 1
ATOM 1026 O O . ILE A 1 135 ? 7.839 -10.470 4.325 1.00 96.56 135 ILE A O 1
ATOM 1030 N N . GLU A 1 136 ? 9.906 -10.696 3.494 1.00 97.62 136 GLU A N 1
ATOM 1031 C CA . GLU A 1 136 ? 10.493 -9.697 4.376 1.00 97.62 136 GLU A CA 1
ATOM 1032 C C . GLU A 1 136 ? 9.997 -8.278 4.027 1.00 97.62 136 GLU A C 1
ATOM 1034 O O . GLU A 1 136 ? 10.160 -7.793 2.903 1.00 97.62 136 GLU A O 1
ATOM 1039 N N . GLY A 1 137 ? 9.412 -7.599 5.014 1.00 97.62 137 GLY A N 1
ATOM 1040 C CA . GLY A 1 137 ? 8.955 -6.215 4.942 1.00 97.62 137 GLY A CA 1
ATOM 1041 C C . GLY A 1 137 ? 9.768 -5.259 5.820 1.00 97.62 137 GLY A C 1
ATOM 1042 O O . GLY A 1 137 ? 10.631 -5.654 6.613 1.00 97.62 137 GLY A O 1
ATOM 1043 N N . ARG A 1 138 ? 9.486 -3.962 5.671 1.00 97.88 138 ARG A N 1
ATOM 1044 C CA . ARG A 1 138 ? 10.049 -2.867 6.472 1.00 97.88 138 ARG A CA 1
ATOM 1045 C C . ARG A 1 138 ? 8.937 -1.962 6.983 1.00 97.88 138 ARG A C 1
ATOM 1047 O O . ARG A 1 138 ? 8.251 -1.338 6.173 1.00 97.88 138 ARG A O 1
ATOM 1054 N N . TYR A 1 139 ? 8.791 -1.873 8.300 1.00 98.19 139 TYR A N 1
ATOM 1055 C CA . TYR A 1 139 ? 7.831 -1.007 8.980 1.00 98.19 139 TYR A CA 1
ATOM 1056 C C . TYR A 1 139 ? 8.520 0.196 9.635 1.00 98.19 139 TYR A C 1
ATOM 1058 O O . TYR A 1 139 ? 9.588 0.070 10.237 1.00 98.19 139 TYR A O 1
ATOM 1066 N N . SER A 1 140 ? 7.890 1.364 9.556 1.00 96.38 140 SER A N 1
ATOM 1067 C CA . SER A 1 140 ? 8.261 2.533 10.350 1.00 96.38 140 SER A CA 1
ATOM 1068 C C . SER A 1 140 ? 7.061 3.403 10.687 1.00 96.38 140 SER A C 1
ATOM 1070 O O . SER A 1 140 ? 6.013 3.347 10.043 1.00 96.38 140 SER A O 1
ATOM 1072 N N . GLU A 1 141 ? 7.242 4.232 11.708 1.00 95.38 141 GLU A N 1
ATOM 1073 C CA . GLU A 1 141 ? 6.302 5.275 12.084 1.00 95.38 141 GLU A CA 1
ATOM 1074 C C . GLU A 1 141 ? 7.076 6.569 12.326 1.00 95.38 141 GLU A C 1
ATOM 1076 O O . GLU A 1 141 ? 7.941 6.633 13.198 1.00 95.38 141 GLU A O 1
ATOM 1081 N N . GLU A 1 142 ? 6.785 7.593 11.527 1.00 90.94 142 GLU A N 1
ATOM 1082 C CA . GLU A 1 142 ? 7.463 8.886 11.574 1.00 90.94 142 GLU A CA 1
ATOM 1083 C C . GLU A 1 142 ? 6.426 10.002 11.463 1.00 90.94 142 GLU A C 1
ATOM 1085 O O . GLU A 1 142 ? 5.618 10.021 10.537 1.00 90.94 142 GLU A O 1
ATOM 1090 N N . ASN A 1 143 ? 6.433 10.945 12.411 1.00 88.62 143 ASN A N 1
ATOM 1091 C CA . ASN A 1 143 ? 5.504 12.086 12.436 1.00 88.62 143 ASN A CA 1
ATOM 1092 C C . ASN A 1 143 ? 4.016 11.682 12.321 1.00 88.62 143 ASN A C 1
ATOM 1094 O O . ASN A 1 143 ? 3.229 12.358 11.665 1.00 88.62 143 ASN A O 1
ATOM 1098 N N . GLY A 1 144 ? 3.636 10.551 12.929 1.00 89.19 144 GLY A N 1
ATOM 1099 C CA . GLY A 1 144 ? 2.274 10.005 12.872 1.00 89.19 144 GLY A CA 1
ATOM 1100 C C . GLY A 1 144 ? 1.908 9.309 11.555 1.00 89.19 144 GLY A C 1
ATOM 1101 O O . GLY A 1 144 ? 0.814 8.753 11.435 1.00 89.19 144 GLY A O 1
ATOM 1102 N N . ILE A 1 145 ? 2.820 9.278 10.583 1.00 93.75 145 ILE A N 1
ATOM 1103 C CA . ILE A 1 145 ? 2.666 8.505 9.356 1.00 93.75 145 ILE A CA 1
ATOM 1104 C C . ILE A 1 145 ? 3.257 7.119 9.581 1.00 93.75 145 ILE A C 1
ATOM 1106 O O . ILE A 1 145 ? 4.443 6.970 9.875 1.00 93.75 145 ILE A O 1
ATOM 1110 N N . LYS A 1 146 ? 2.429 6.098 9.389 1.00 97.19 146 LYS A N 1
ATOM 1111 C CA . LYS A 1 146 ? 2.849 4.698 9.397 1.00 97.19 146 LYS A CA 1
ATOM 1112 C C . LYS A 1 146 ? 3.149 4.256 7.977 1.00 97.19 146 LYS A C 1
ATOM 1114 O O . LYS A 1 146 ? 2.350 4.501 7.072 1.00 97.19 146 LYS A O 1
ATOM 1119 N N . PHE A 1 147 ? 4.277 3.588 7.790 1.00 97.19 147 PHE A N 1
ATOM 1120 C CA . PHE A 1 147 ? 4.734 3.085 6.504 1.00 97.19 147 PHE A CA 1
ATOM 1121 C C . PHE A 1 147 ? 5.095 1.606 6.622 1.00 97.19 147 PHE A C 1
ATOM 1123 O O . PHE A 1 147 ? 5.842 1.210 7.511 1.00 97.19 147 PHE A O 1
ATOM 1130 N N . LEU A 1 148 ? 4.592 0.796 5.696 1.00 98.44 148 LEU A N 1
ATOM 1131 C CA . LEU A 1 148 ? 4.983 -0.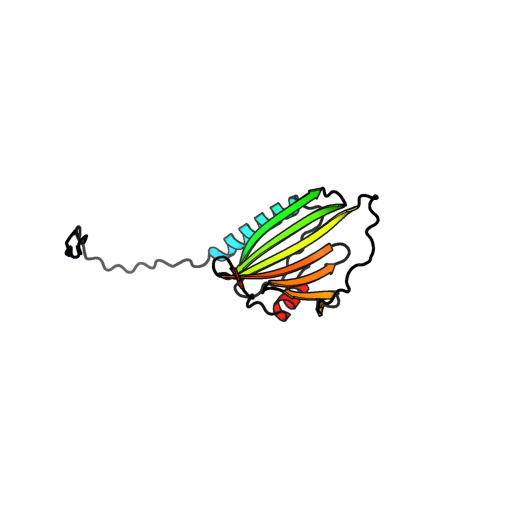597 5.514 1.00 98.44 148 LEU A CA 1
ATOM 1132 C C . LEU A 1 148 ? 5.378 -0.796 4.055 1.00 98.44 148 LEU A C 1
ATOM 1134 O O . LEU A 1 148 ? 4.556 -0.558 3.177 1.00 98.44 148 LEU A O 1
ATOM 1138 N N . GLY A 1 149 ? 6.607 -1.228 3.787 1.00 97.75 149 GLY A N 1
ATOM 1139 C CA . GLY A 1 149 ? 7.094 -1.501 2.433 1.00 97.75 149 GLY A CA 1
ATOM 1140 C C . GLY A 1 149 ? 7.617 -2.923 2.275 1.00 97.75 149 GLY A C 1
ATOM 1141 O O . GLY A 1 149 ? 8.257 -3.447 3.185 1.00 97.75 149 GLY A O 1
ATOM 1142 N N . TRP A 1 150 ? 7.374 -3.534 1.118 1.00 97.50 150 TRP A N 1
ATOM 1143 C CA . TRP A 1 150 ? 7.878 -4.865 0.762 1.00 97.50 150 TRP A CA 1
ATOM 1144 C C . TRP A 1 150 ? 8.014 -5.013 -0.757 1.00 97.50 150 TRP A C 1
ATOM 1146 O O . TRP A 1 150 ? 7.728 -4.082 -1.515 1.00 97.50 150 TRP A O 1
ATOM 1156 N N . LYS A 1 151 ? 8.503 -6.168 -1.219 1.00 96.06 151 LYS A N 1
ATOM 1157 C CA . LYS A 1 151 ? 8.686 -6.449 -2.647 1.00 96.06 151 LYS A CA 1
ATOM 1158 C C . LYS A 1 151 ? 8.115 -7.803 -3.035 1.00 96.06 151 LYS A C 1
ATOM 1160 O O . LYS A 1 151 ? 8.297 -8.778 -2.314 1.00 96.06 151 LYS A O 1
ATOM 1165 N N . ILE A 1 152 ? 7.506 -7.859 -4.216 1.00 93.56 152 ILE A N 1
ATOM 1166 C CA . ILE A 1 152 ? 7.101 -9.096 -4.891 1.00 93.56 152 ILE A CA 1
ATOM 1167 C C . ILE A 1 152 ? 7.805 -9.105 -6.251 1.00 93.56 152 ILE A C 1
ATOM 1169 O O . ILE A 1 152 ? 7.448 -8.361 -7.164 1.00 93.56 152 ILE A O 1
ATOM 1173 N N . GLY A 1 153 ? 8.874 -9.896 -6.374 1.00 92.31 153 GLY A N 1
ATOM 1174 C CA . GLY A 1 153 ? 9.759 -9.838 -7.540 1.00 92.31 153 GLY A CA 1
ATOM 1175 C C . GLY A 1 153 ? 10.346 -8.433 -7.738 1.00 92.31 153 GLY A C 1
ATOM 1176 O O . GLY A 1 153 ? 11.012 -7.902 -6.849 1.00 92.31 153 GLY A O 1
ATOM 1177 N N . ASN A 1 154 ? 10.076 -7.822 -8.897 1.00 92.50 154 ASN A N 1
ATOM 1178 C CA . ASN A 1 154 ? 10.527 -6.464 -9.235 1.00 92.50 154 ASN A CA 1
ATOM 1179 C C . ASN A 1 154 ? 9.530 -5.363 -8.835 1.00 92.50 154 ASN A C 1
ATOM 1181 O O . ASN A 1 154 ? 9.842 -4.178 -8.978 1.00 92.50 154 ASN A O 1
ATOM 1185 N N . LEU A 1 155 ? 8.343 -5.734 -8.351 1.00 94.94 155 LEU A N 1
ATOM 1186 C CA . LEU A 1 155 ? 7.323 -4.792 -7.913 1.00 94.94 155 LEU A CA 1
ATOM 1187 C C . LEU A 1 155 ? 7.617 -4.364 -6.474 1.00 94.94 155 LEU A C 1
ATOM 1189 O O . LEU A 1 155 ? 7.736 -5.202 -5.578 1.00 94.94 155 LEU A O 1
ATOM 1193 N N . SER A 1 156 ? 7.756 -3.060 -6.252 1.00 97.25 156 SER A N 1
ATOM 1194 C CA . SER A 1 156 ? 7.865 -2.482 -4.911 1.00 97.25 156 SER A CA 1
ATOM 1195 C C . SER A 1 156 ? 6.487 -2.045 -4.443 1.00 97.25 156 SER A C 1
ATOM 1197 O O . SER A 1 156 ? 5.834 -1.253 -5.121 1.00 97.25 156 SER A O 1
ATOM 1199 N N . LEU A 1 157 ? 6.063 -2.547 -3.288 1.00 97.81 157 LEU A N 1
ATOM 1200 C CA . LEU A 1 157 ? 4.766 -2.256 -2.698 1.00 97.81 157 LEU A CA 1
ATOM 1201 C C . LEU A 1 157 ? 4.938 -1.461 -1.413 1.00 97.81 157 LEU A C 1
ATOM 1203 O O . LEU A 1 157 ? 5.922 -1.618 -0.683 1.00 97.81 157 LEU A O 1
ATOM 1207 N N . SER A 1 158 ? 3.964 -0.606 -1.127 1.00 97.94 158 SER A N 1
ATOM 1208 C CA . SER A 1 158 ? 3.892 0.066 0.161 1.00 97.94 158 SER A CA 1
ATOM 1209 C C . SER A 1 158 ? 2.466 0.358 0.589 1.00 97.94 158 SER A C 1
ATOM 1211 O O . SER A 1 158 ? 1.616 0.662 -0.244 1.00 97.94 158 SER A O 1
ATOM 1213 N N . ILE A 1 159 ? 2.242 0.329 1.898 1.00 98.19 159 ILE A N 1
ATOM 1214 C CA . ILE A 1 159 ? 1.052 0.842 2.566 1.00 98.19 159 ILE A CA 1
ATOM 1215 C C . ILE A 1 159 ? 1.485 2.035 3.412 1.00 98.19 159 ILE A C 1
ATOM 1217 O O . ILE A 1 159 ? 2.433 1.950 4.190 1.00 98.19 159 ILE A O 1
ATOM 1221 N N . THR A 1 160 ? 0.792 3.158 3.263 1.00 97.62 160 THR A N 1
ATOM 1222 C CA . THR A 1 160 ? 0.973 4.355 4.088 1.00 97.62 160 THR A CA 1
ATOM 1223 C C . THR A 1 160 ? -0.344 4.698 4.765 1.00 97.62 160 THR A C 1
ATOM 1225 O O . THR A 1 160 ? -1.375 4.725 4.096 1.00 97.62 160 THR A O 1
ATOM 1228 N N . SER A 1 161 ? -0.324 4.979 6.066 1.00 97.62 161 SER A N 1
ATOM 1229 C CA . SER A 1 161 ? -1.514 5.392 6.811 1.00 97.62 161 SER A CA 1
ATOM 1230 C C . SER A 1 161 ? -1.238 6.597 7.700 1.00 97.62 161 SER A C 1
ATOM 1232 O O . SER A 1 161 ? -0.194 6.676 8.344 1.00 97.62 161 SER A O 1
ATOM 1234 N N . TRP A 1 162 ? -2.175 7.540 7.723 1.00 95.75 162 TRP A N 1
ATOM 1235 C CA . TRP A 1 162 ? -2.116 8.755 8.535 1.00 95.75 162 TRP A CA 1
ATOM 1236 C C . TRP A 1 162 ? -3.530 9.252 8.837 1.00 95.75 162 TRP A C 1
ATOM 1238 O O . TRP A 1 162 ? -4.488 8.863 8.169 1.00 95.75 162 TRP A O 1
ATOM 1248 N N . LYS A 1 163 ? -3.670 10.131 9.827 1.00 95.69 163 LYS A N 1
ATOM 1249 C CA . LYS A 1 163 ? -4.930 10.812 10.127 1.00 95.69 163 LYS A CA 1
ATOM 1250 C C . LYS A 1 163 ? -4.794 12.300 9.830 1.00 95.69 163 LYS A C 1
ATOM 1252 O O . LYS A 1 163 ? -3.775 12.906 10.155 1.00 95.69 163 LYS A O 1
ATOM 1257 N N . ASN A 1 164 ? -5.813 12.894 9.219 1.00 89.69 164 ASN A N 1
ATOM 1258 C CA . ASN A 1 164 ? -5.881 14.345 9.075 1.00 89.69 164 ASN A CA 1
ATOM 1259 C C . ASN A 1 164 ? -6.519 14.948 10.332 1.00 89.69 164 ASN A C 1
ATOM 1261 O O . ASN A 1 164 ? -7.589 14.528 10.756 1.00 89.69 164 ASN A O 1
ATOM 1265 N N . GLU A 1 165 ? -5.887 15.955 10.920 1.00 87.06 165 GLU A N 1
ATOM 1266 C CA . GLU A 1 165 ? -6.458 16.751 12.007 1.00 87.06 165 GLU A CA 1
ATOM 1267 C C . GLU A 1 165 ? -6.390 18.224 11.605 1.00 87.06 165 GLU A C 1
ATOM 1269 O O . GLU A 1 165 ? -5.386 18.910 11.804 1.00 87.06 165 GLU A O 1
ATOM 1274 N N . GLY A 1 166 ? -7.451 18.707 10.951 1.00 81.19 166 GLY A N 1
ATOM 1275 C CA . GLY A 1 166 ? -7.487 20.053 10.378 1.00 81.19 166 GLY A CA 1
ATOM 1276 C C . GLY A 1 166 ? -6.413 20.246 9.301 1.00 81.19 166 GLY A C 1
ATOM 1277 O O . GLY A 1 166 ? -6.491 19.643 8.234 1.00 81.19 166 GLY A O 1
ATOM 1278 N N . GLN A 1 167 ? -5.425 21.106 9.575 1.00 73.69 167 GLN A N 1
ATOM 1279 C CA . GLN A 1 167 ? -4.276 21.355 8.686 1.00 73.69 167 GLN A CA 1
ATOM 1280 C C . GLN A 1 167 ? -3.029 20.527 9.045 1.00 73.69 167 GLN A C 1
ATOM 1282 O O . GLN A 1 167 ? -2.013 20.632 8.361 1.00 73.69 167 GLN A O 1
ATOM 1287 N N . THR A 1 168 ? -3.082 19.722 10.109 1.00 78.88 168 THR A N 1
ATOM 1288 C CA . THR A 1 168 ? -1.954 18.911 10.589 1.00 78.88 168 THR A CA 1
ATOM 1289 C C . THR A 1 168 ? -2.194 17.420 10.382 1.00 78.88 168 THR A C 1
ATOM 1291 O O . THR A 1 168 ? -3.327 16.977 10.195 1.00 78.88 168 THR A O 1
ATOM 1294 N N . GLN A 1 169 ? -1.115 16.640 10.405 1.00 83.50 169 GLN A N 1
ATOM 1295 C CA . GLN A 1 169 ? -1.176 15.181 10.390 1.00 83.50 169 GLN A CA 1
ATOM 1296 C C . GLN A 1 169 ? -1.027 14.650 11.813 1.00 83.50 169 GLN A C 1
ATOM 1298 O O . GLN A 1 169 ? -0.214 15.154 12.587 1.00 83.50 169 GLN A O 1
ATOM 1303 N N . ALA A 1 170 ? -1.812 13.629 12.131 1.00 88.69 170 ALA A N 1
ATOM 1304 C CA . ALA A 1 170 ? -1.761 12.910 13.390 1.00 88.69 170 ALA A CA 1
ATOM 1305 C C . ALA A 1 170 ? -1.572 11.412 13.142 1.00 88.69 170 ALA A C 1
ATOM 1307 O O . ALA A 1 170 ? -1.740 10.910 12.024 1.00 88.69 170 ALA A O 1
ATOM 1308 N N . THR A 1 171 ? -1.242 10.694 14.214 1.00 90.75 171 THR A N 1
ATOM 1309 C CA . THR A 1 171 ? -1.079 9.243 14.179 1.00 90.75 171 THR A CA 1
ATOM 1310 C C . THR A 1 171 ? -2.385 8.556 13.790 1.00 90.75 171 THR A C 1
ATOM 1312 O O . THR A 1 171 ? -3.419 8.747 14.429 1.00 90.75 171 THR A O 1
ATOM 1315 N N . SER A 1 172 ? -2.327 7.729 12.745 1.00 90.62 172 SER A N 1
ATOM 1316 C CA . SER A 1 172 ? -3.433 6.843 12.363 1.00 90.62 172 SER A CA 1
ATOM 1317 C C . SER A 1 172 ? -3.745 5.829 13.468 1.00 90.62 172 SER A C 1
ATOM 1319 O O . SER A 1 172 ? -2.820 5.285 14.082 1.00 90.62 172 SER A O 1
ATOM 1321 N N . SER A 1 173 ? -5.022 5.502 13.691 1.00 92.69 173 SER A N 1
ATOM 1322 C CA . SER A 1 173 ? -5.403 4.415 14.603 1.00 92.69 173 SER A CA 1
ATOM 1323 C C . SER A 1 173 ? -5.091 3.023 14.042 1.00 92.69 173 SER A C 1
ATOM 1325 O O . SER A 1 173 ? -5.058 2.055 14.803 1.00 92.69 173 SER A O 1
ATOM 1327 N N . LEU A 1 174 ? -4.792 2.910 12.742 1.00 95.00 174 LEU A N 1
ATOM 1328 C CA . LEU A 1 174 ? -4.473 1.638 12.101 1.00 95.00 174 LEU A CA 1
ATOM 1329 C C . LEU A 1 174 ? -3.205 1.021 12.708 1.00 95.00 174 LEU A C 1
ATOM 1331 O O . LEU A 1 174 ? -2.117 1.598 12.650 1.00 95.00 174 LEU A O 1
ATOM 1335 N N . GLY A 1 175 ? -3.341 -0.151 13.324 1.00 95.75 175 GLY A N 1
ATOM 1336 C CA . GLY A 1 175 ? -2.224 -0.865 13.938 1.00 95.75 175 GLY A CA 1
ATOM 1337 C C . GLY A 1 175 ? -1.280 -1.489 12.907 1.00 95.75 175 GLY A C 1
ATOM 1338 O O . GLY A 1 175 ? -1.698 -1.855 11.810 1.00 95.75 175 GLY A O 1
ATOM 1339 N N . LYS A 1 176 ? -0.013 -1.682 13.294 1.00 97.31 176 LYS A N 1
ATOM 1340 C CA . LYS A 1 176 ? 0.994 -2.389 12.484 1.00 97.31 176 LYS A CA 1
ATOM 1341 C C . LYS A 1 176 ? 0.505 -3.767 12.022 1.00 97.31 176 LYS A C 1
ATOM 1343 O O . LYS A 1 176 ? 0.592 -4.075 10.840 1.00 97.31 176 LYS A O 1
ATOM 1348 N N . GLU A 1 177 ? -0.062 -4.559 12.932 1.00 97.62 177 GLU A N 1
ATOM 1349 C CA . GLU A 1 177 ? -0.566 -5.907 12.622 1.00 97.62 177 GLU A CA 1
ATOM 1350 C C . GLU A 1 177 ? -1.677 -5.894 11.561 1.00 97.62 177 GLU A C 1
ATOM 1352 O O . GLU A 1 177 ? -1.724 -6.759 10.691 1.00 97.62 177 GLU A O 1
ATOM 1357 N N . GLU A 1 178 ? -2.537 -4.872 11.567 1.00 97.56 178 GLU A N 1
ATOM 1358 C CA . GLU A 1 178 ? -3.574 -4.709 10.544 1.00 97.56 178 GLU A CA 1
ATOM 1359 C C . GLU A 1 178 ? -2.974 -4.352 9.177 1.00 97.56 178 GLU A C 1
ATOM 1361 O O . GLU A 1 178 ? -3.428 -4.867 8.153 1.00 97.56 178 GLU A O 1
ATOM 1366 N N . MET A 1 179 ? -1.914 -3.536 9.148 1.00 97.69 179 MET A N 1
ATOM 1367 C CA . MET A 1 179 ? -1.169 -3.256 7.916 1.00 97.69 179 MET A CA 1
ATOM 1368 C C . MET A 1 179 ? -0.473 -4.511 7.377 1.00 97.69 179 MET A C 1
ATOM 1370 O O . MET A 1 179 ? -0.522 -4.750 6.173 1.00 97.69 179 MET A O 1
ATOM 1374 N N . ILE A 1 180 ? 0.135 -5.329 8.245 1.00 98.31 180 ILE A N 1
ATOM 1375 C CA . ILE A 1 180 ? 0.781 -6.596 7.860 1.00 98.31 180 ILE A CA 1
ATOM 1376 C C . ILE A 1 180 ? -0.255 -7.570 7.292 1.00 98.31 180 ILE A C 1
ATOM 1378 O O . ILE A 1 180 ? -0.054 -8.135 6.218 1.00 98.31 180 ILE A O 1
ATOM 1382 N N . LYS A 1 181 ? -1.399 -7.719 7.966 1.00 97.94 181 LYS A N 1
ATOM 1383 C CA . LYS A 1 181 ? -2.507 -8.567 7.514 1.00 97.94 181 LYS A CA 1
ATOM 1384 C C . LYS A 1 181 ? -3.037 -8.143 6.144 1.00 97.94 181 LYS A C 1
ATOM 1386 O O . LYS A 1 181 ? -3.282 -8.989 5.288 1.00 97.94 181 LYS A O 1
ATOM 1391 N N . MET A 1 182 ? -3.190 -6.839 5.924 1.00 97.06 182 MET A N 1
ATOM 1392 C CA . MET A 1 182 ? -3.574 -6.285 4.627 1.00 97.06 182 MET A CA 1
ATOM 1393 C C . MET A 1 182 ? -2.509 -6.533 3.558 1.00 97.06 182 MET A C 1
ATOM 139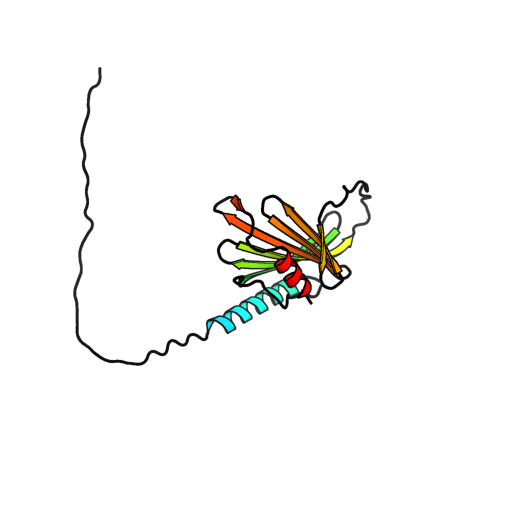5 O O . MET A 1 182 ? -2.849 -7.009 2.478 1.00 97.06 182 MET A O 1
ATOM 1399 N N . ALA A 1 183 ? -1.234 -6.284 3.857 1.00 97.44 183 ALA A N 1
ATOM 1400 C CA . ALA A 1 183 ? -0.132 -6.548 2.934 1.00 97.44 183 ALA A CA 1
ATOM 1401 C C . ALA A 1 183 ? -0.076 -8.025 2.514 1.00 97.44 183 ALA A C 1
ATOM 1403 O O . ALA A 1 183 ? 0.072 -8.325 1.333 1.00 97.44 183 ALA A O 1
ATOM 1404 N N . GLY A 1 184 ? -0.289 -8.948 3.457 1.00 97.06 184 GLY A N 1
ATOM 1405 C CA . GLY A 1 184 ? -0.340 -10.387 3.188 1.00 97.06 184 GLY A CA 1
ATOM 1406 C C . GLY A 1 184 ? -1.553 -10.834 2.360 1.00 97.06 184 GLY A C 1
ATOM 1407 O O . GLY A 1 184 ? -1.602 -11.975 1.905 1.00 97.06 184 GLY A O 1
ATOM 1408 N N . SER A 1 185 ? -2.537 -9.960 2.157 1.00 96.50 185 SER A N 1
ATOM 1409 C CA . SER A 1 185 ? -3.727 -10.245 1.350 1.00 96.50 185 SER A CA 1
ATOM 1410 C C . SER A 1 185 ? -3.609 -9.803 -0.111 1.00 96.50 185 SER A C 1
ATOM 1412 O O . SER A 1 185 ? -4.503 -10.110 -0.893 1.00 96.50 185 SER A O 1
ATOM 1414 N N . VAL A 1 186 ? -2.540 -9.085 -0.469 1.00 93.62 186 VAL A N 1
ATOM 1415 C CA . VAL A 1 186 ? -2.293 -8.590 -1.832 1.00 93.62 186 VAL A CA 1
ATOM 1416 C C . VAL A 1 186 ? -1.856 -9.744 -2.734 1.00 93.62 186 VAL A C 1
ATOM 1418 O O . VAL A 1 186 ? -0.919 -10.468 -2.384 1.00 93.62 186 VAL A O 1
ATOM 1421 N N . LYS A 1 187 ? -2.530 -9.922 -3.876 1.00 83.75 187 LYS A N 1
ATOM 1422 C CA . LYS A 1 187 ? -2.294 -11.020 -4.826 1.00 83.75 187 LYS A CA 1
ATOM 1423 C C . LYS A 1 187 ? -2.424 -10.589 -6.277 1.00 83.75 187 LYS A C 1
ATOM 1425 O O . LYS A 1 187 ? -3.166 -9.619 -6.544 1.00 83.75 187 LYS A O 1
#

Secondary structure (DSSP, 8-state):
------------------------------------SHHHHHHHHHHHHHHHHHTTSSSPPPPBS---TT-EEEEEEEEEEE-SSEEEEEEEEEEEETTEEEEEEEEEEEEE-S-------PPP--SEEEEETTEEEEEEEETTEEEEEEEETTEEEEEEEEEEETTEEE--S--HHHHHHHHTTB-

Foldseek 3Di:
DDDDDDDDDDDDDDDDDDDDDDDDDDDDDDPPPPPDDPPVVLVVVVVVQQVQQCVAFPDDFWDFPDDPPQKGWDGKHWHWDDDPFFIKIKIKTWIDRPQKIKMKMKMATPDGDPDDDDDPPDPPQPFDWDDQPNWTWGWDADQLKTKIWTDDVRIIMMMIMWGDDPPGIHHDPDDPVNRSSRSSRID

Organism: NCBI:txid1392998

pLDDT: mean 79.91, std 23.21, range [29.0, 98.44]

Radius of gyration: 27.01 Å; chains: 1; bounding box: 84×82×45 Å